Protein AF-A0A6S7ITG6-F1 (afdb_monomer)

Mean predicted aligned error: 14.99 Å

Sequence (275 aa):
MKVTAMDAAKKGLGGFSGSLATGLLYSLEKTSLLLEGGNQEFYKLKNVVKTHVTLAGGQLHFEALQYQNECRRREERGLRVTKNLVSIALTVVKAKSAATHYETMVASHSFTGSDVGELGHSRKQFSAILRAAELWCDRQIAGFLSTPLPSTKLPPHYYATCDKSTPNRISNQAILLCPMVNGHCKAIAVSSQEVYKETDTNVDGDVSGAHAPELAKTLFDEIRAAYPTVEETTFKGAWMGTVCDGAYATAVEFERTLAALLEQEKYDSSFFSVL

Secondary structure (DSSP, 8-state):
----THHHHTSS-TT----TTS--PPPHHHHHHHHS-SSHHHHHHHHHHHHHHHTSHHHHHHHHHHHHHHHHHHHHHHHHHHHHHHHHHHHHHHTT-TGGGHHHHHHHHHHTT----STTSSHHHHHHHHHHHHHHHHHHHHHHHHSPPTTTSSPPPEEEEEEEPPTT-S--EEEEEEEEETTEE--EEEE----EEE-TT--TT-EEE--HHHHHHHHHHHHHHH-TTS-HHHHHHHEEEEEE-GGGTT-HHHHHHHHHHTT-----GGGGS--

Organism: Paramuricea clavata (NCBI:txid317549)

Structure (mmCIF, N/CA/C/O backbone):
data_AF-A0A6S7ITG6-F1
#
_entry.id   AF-A0A6S7ITG6-F1
#
loop_
_atom_site.group_PDB
_atom_site.id
_atom_site.type_symbol
_atom_site.label_atom_id
_atom_site.label_alt_id
_atom_site.label_comp_id
_atom_site.label_asym_id
_atom_site.label_entity_id
_atom_site.label_seq_id
_atom_site.pdbx_PDB_ins_code
_atom_site.Cartn_x
_atom_site.Cartn_y
_atom_site.Cartn_z
_atom_site.occupancy
_atom_site.B_iso_or_equiv
_atom_site.auth_seq_id
_atom_site.auth_comp_id
_atom_site.auth_asym_id
_atom_site.auth_atom_id
_atom_site.pdbx_PDB_model_num
ATOM 1 N N . MET A 1 1 ? -18.089 17.048 15.523 1.00 32.09 1 MET A N 1
ATOM 2 C CA . MET A 1 1 ? -18.724 17.714 16.680 1.00 32.09 1 MET A CA 1
ATOM 3 C C . MET A 1 1 ? -18.209 17.021 17.940 1.00 32.09 1 MET A C 1
ATOM 5 O O . MET A 1 1 ? -18.608 15.896 18.205 1.00 32.09 1 MET A O 1
ATOM 9 N N . LYS A 1 2 ? -17.208 17.595 18.622 1.00 27.30 2 LYS A N 1
ATOM 10 C CA . LYS A 1 2 ? -16.662 17.038 19.871 1.00 27.30 2 LYS A CA 1
ATOM 11 C C . LYS A 1 2 ? -17.529 17.543 21.020 1.00 27.30 2 LYS A C 1
ATOM 13 O O . LYS A 1 2 ? -17.262 18.614 21.544 1.00 27.30 2 LYS A O 1
ATOM 18 N N . VAL A 1 3 ? -18.570 16.796 21.369 1.00 31.42 3 VAL A N 1
ATOM 19 C CA . VAL A 1 3 ? -19.252 16.986 22.652 1.00 31.42 3 VAL A CA 1
ATOM 20 C C . VAL A 1 3 ? -18.457 16.163 23.655 1.00 31.42 3 VAL A C 1
ATOM 22 O O . VAL A 1 3 ? -18.639 14.953 23.779 1.00 31.42 3 VAL A O 1
ATOM 25 N N . THR A 1 4 ? -17.447 16.783 24.260 1.00 33.72 4 THR A N 1
ATOM 26 C CA . THR A 1 4 ? -16.718 16.173 25.371 1.00 33.72 4 THR A CA 1
ATOM 27 C C . THR A 1 4 ? -17.634 16.156 26.591 1.00 33.72 4 THR A C 1
ATOM 29 O O . THR A 1 4 ? -18.464 17.044 26.773 1.00 33.72 4 THR A O 1
ATOM 32 N N . ALA A 1 5 ? -17.462 15.164 27.466 1.00 37.34 5 ALA A N 1
ATOM 33 C CA . ALA A 1 5 ? -18.203 15.002 28.723 1.00 37.34 5 ALA A CA 1
ATOM 34 C C . ALA A 1 5 ? -18.192 16.245 29.655 1.00 37.34 5 ALA A C 1
ATOM 36 O O . ALA A 1 5 ? -18.901 16.277 30.657 1.00 37.34 5 ALA A O 1
ATOM 37 N N . MET A 1 6 ? -17.426 17.287 29.313 1.00 38.06 6 MET A N 1
ATOM 38 C CA . MET A 1 6 ? -17.444 18.602 29.953 1.00 38.06 6 MET A CA 1
ATOM 39 C C . MET A 1 6 ? -18.755 19.378 29.766 1.00 38.06 6 MET A C 1
ATOM 41 O O . MET A 1 6 ? -19.118 20.139 30.662 1.00 38.06 6 MET A O 1
ATOM 45 N N . ASP A 1 7 ? -19.484 19.198 28.660 1.00 34.81 7 ASP A N 1
ATOM 46 C CA . ASP A 1 7 ? -20.693 20.001 28.407 1.00 34.81 7 ASP A CA 1
ATOM 47 C C . ASP A 1 7 ? -21.883 19.589 29.289 1.00 34.81 7 ASP A C 1
ATOM 49 O O . ASP A 1 7 ? -22.731 20.421 29.615 1.00 34.81 7 ASP A O 1
ATOM 53 N N . ALA A 1 8 ? -21.907 18.341 29.771 1.00 38.22 8 ALA A N 1
ATOM 54 C CA . ALA A 1 8 ? -22.899 17.879 30.744 1.00 38.22 8 ALA A CA 1
ATOM 55 C C . ALA A 1 8 ? -22.608 18.385 32.173 1.00 38.22 8 ALA A C 1
ATOM 57 O O . ALA A 1 8 ? -23.533 18.607 32.949 1.00 38.22 8 ALA A O 1
ATOM 58 N N . ALA A 1 9 ? -21.338 18.636 32.510 1.00 39.97 9 ALA A N 1
ATOM 59 C CA . ALA A 1 9 ? -20.910 19.042 33.853 1.00 39.97 9 ALA A CA 1
ATOM 60 C C . ALA A 1 9 ? -21.114 20.541 34.156 1.00 39.97 9 ALA A C 1
ATOM 62 O O . ALA A 1 9 ? -20.967 20.967 35.298 1.00 39.97 9 ALA A O 1
ATOM 63 N N . LYS A 1 10 ? -21.448 21.366 33.152 1.00 37.44 10 LYS A N 1
ATOM 64 C CA . LYS A 1 10 ? -21.577 22.828 33.309 1.00 37.44 10 LYS A CA 1
ATOM 65 C C . LYS A 1 10 ? -22.946 23.301 33.808 1.00 37.44 10 LYS A C 1
ATOM 67 O O . LYS A 1 10 ? -23.071 24.454 34.220 1.00 37.44 10 LYS A O 1
ATOM 72 N N . LYS A 1 11 ? -23.976 22.450 33.783 1.00 36.69 11 LYS A N 1
ATOM 73 C CA . LYS A 1 11 ? -25.325 22.793 34.259 1.00 36.69 11 LYS A CA 1
ATOM 74 C C . LYS A 1 11 ? -25.560 22.250 35.667 1.00 36.69 11 LYS A C 1
ATOM 76 O O . LYS A 1 11 ? -26.260 21.264 35.849 1.00 36.69 11 LYS A O 1
ATOM 81 N N . GLY A 1 12 ? -25.018 22.950 36.658 1.00 37.25 12 GLY A N 1
ATOM 82 C CA . GLY A 1 12 ? -25.469 22.838 38.043 1.00 37.25 12 GLY A CA 1
ATOM 83 C C . GLY A 1 12 ? -24.341 22.664 39.051 1.00 37.25 12 GLY A C 1
ATOM 84 O O . GLY A 1 12 ? -23.599 21.695 38.990 1.00 37.25 12 GLY A O 1
ATOM 85 N N . LEU A 1 13 ? -24.327 23.574 40.029 1.00 33.91 13 LEU A N 1
ATOM 86 C CA . LEU A 1 13 ? -23.540 23.579 41.269 1.00 33.91 13 LEU A CA 1
ATOM 87 C C . LEU A 1 13 ? -22.128 24.171 41.149 1.00 33.91 13 LEU A C 1
ATOM 89 O O . LEU A 1 13 ? -21.160 23.538 40.738 1.00 33.91 13 LEU A O 1
ATOM 93 N N . GLY A 1 14 ? -22.024 25.430 41.580 1.00 33.62 14 GLY A N 1
ATOM 94 C CA . GLY A 1 14 ? -20.750 26.084 41.833 1.00 33.62 14 GLY A CA 1
ATOM 95 C C . GLY A 1 14 ? -19.928 25.330 42.882 1.00 33.62 14 GLY A C 1
ATOM 96 O O . GLY A 1 14 ? -20.452 24.889 43.904 1.00 33.62 14 GLY A O 1
ATOM 97 N N . GLY A 1 15 ? -18.624 25.222 42.625 1.00 35.38 15 GLY A N 1
ATOM 98 C CA . GLY A 1 15 ? -17.614 24.950 43.650 1.00 35.38 15 GLY A CA 1
ATOM 99 C C . GLY A 1 15 ? -16.861 23.620 43.578 1.00 35.38 15 GLY A C 1
ATOM 100 O O . GLY A 1 15 ? -15.909 23.466 44.338 1.00 35.38 15 GLY A O 1
ATOM 101 N N . PHE A 1 16 ? -17.199 22.688 42.680 1.00 46.44 16 PHE A N 1
ATOM 102 C CA . PHE A 1 16 ? -16.474 21.413 42.563 1.00 46.44 16 PHE A CA 1
ATOM 103 C C . PHE A 1 16 ? -16.194 21.059 41.097 1.00 46.44 16 PHE A C 1
ATOM 105 O O . PHE A 1 16 ? -17.115 20.861 40.313 1.00 46.44 16 PHE A O 1
ATOM 112 N N . SER A 1 17 ? -14.910 20.987 40.725 1.00 42.47 17 SER A N 1
ATOM 113 C CA . SER A 1 17 ?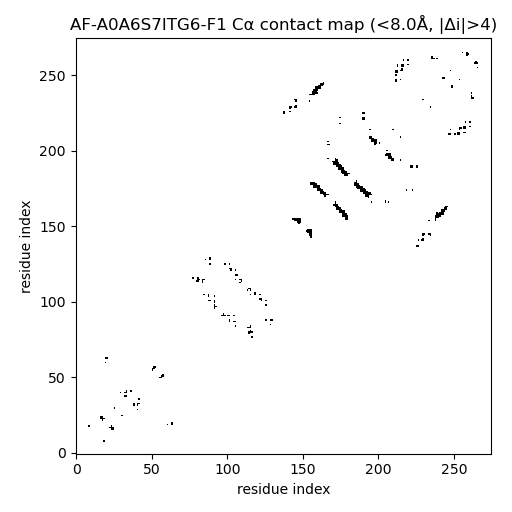 -14.465 20.531 39.401 1.00 42.47 17 SER A CA 1
ATOM 114 C C . SER A 1 17 ? -13.863 19.130 39.514 1.00 42.47 17 SER A C 1
ATOM 116 O O . SER A 1 17 ? -12.666 18.937 39.687 1.00 42.47 17 SER A O 1
ATOM 118 N N . GLY A 1 18 ? -14.733 18.128 39.475 1.00 41.53 18 GLY A N 1
ATOM 119 C CA . GLY A 1 18 ? -14.334 16.727 39.427 1.00 41.53 18 GLY A CA 1
ATOM 120 C C . GLY A 1 18 ? -15.547 15.860 39.143 1.00 41.53 18 GLY A C 1
ATOM 121 O O . GLY A 1 18 ? -16.487 15.840 39.932 1.00 41.53 18 GLY A O 1
ATOM 122 N N . SER A 1 19 ? -15.540 15.165 38.004 1.00 49.22 19 SER A N 1
ATOM 123 C CA . SER A 1 19 ? -16.435 14.025 37.783 1.00 49.22 19 SER A CA 1
ATOM 124 C C . SER A 1 19 ? -15.706 12.753 38.219 1.00 49.22 19 SER A C 1
ATOM 126 O O . SER A 1 19 ? -14.479 12.684 38.188 1.00 49.22 19 SER A O 1
ATOM 128 N N . LEU A 1 20 ? -16.422 11.718 38.625 1.00 44.59 20 LEU A N 1
ATOM 129 C CA . LEU A 1 20 ? -15.823 10.515 39.209 1.00 44.59 20 LEU A CA 1
ATOM 130 C C . LEU A 1 20 ? -15.084 9.580 38.257 1.00 44.59 20 LEU A C 1
ATOM 132 O O . LEU A 1 20 ? -14.402 8.677 38.728 1.00 44.59 20 LEU A O 1
ATOM 136 N N . ALA A 1 21 ? -15.108 9.840 36.951 1.00 45.62 21 ALA A N 1
ATOM 137 C CA . ALA A 1 21 ? -14.124 9.249 36.047 1.00 45.62 21 ALA A CA 1
ATOM 138 C C . ALA A 1 21 ? -12.703 9.821 36.274 1.00 45.62 21 ALA A C 1
ATOM 140 O O . ALA A 1 21 ? -11.724 9.246 35.813 1.00 45.62 21 ALA A O 1
ATOM 141 N N . THR A 1 22 ? -12.587 10.950 36.989 1.00 47.50 22 THR A N 1
ATOM 142 C CA . THR A 1 22 ? -11.350 11.726 37.204 1.00 47.50 22 THR A CA 1
ATOM 143 C C . THR A 1 22 ? -10.955 11.905 38.681 1.00 47.50 22 THR A C 1
ATOM 145 O O . THR A 1 22 ? -9.931 12.519 38.963 1.00 47.50 22 THR A O 1
ATOM 148 N N . GLY A 1 23 ? -11.719 11.342 39.629 1.00 51.06 23 GLY A N 1
ATOM 149 C CA . GLY A 1 23 ? -11.480 11.492 41.072 1.00 51.06 23 GLY A CA 1
ATOM 150 C C . GLY A 1 23 ? -11.902 12.856 41.648 1.00 51.06 23 GLY A C 1
ATOM 151 O O . GLY A 1 23 ? -12.248 13.786 40.920 1.00 51.06 23 GLY A O 1
ATOM 152 N N . LEU A 1 24 ? -11.910 12.969 42.982 1.00 60.78 24 LEU A N 1
ATOM 153 C CA . LEU A 1 24 ? -12.103 14.244 43.685 1.00 60.78 24 LEU A CA 1
ATOM 154 C C . LEU A 1 24 ? -10.762 14.985 43.724 1.00 60.78 24 LEU A C 1
ATOM 156 O O . LEU A 1 24 ? -9.864 14.601 44.470 1.00 60.78 24 LEU A O 1
ATOM 160 N N . LEU A 1 25 ? -10.625 16.045 42.929 1.00 59.66 25 LEU A N 1
ATOM 161 C CA . LEU A 1 25 ? -9.436 16.895 42.951 1.00 59.66 25 LEU A CA 1
ATOM 162 C C . LEU A 1 25 ? -9.536 17.908 44.096 1.00 59.66 25 LEU A C 1
ATOM 164 O O . LEU A 1 25 ? -10.440 18.745 44.132 1.00 59.66 25 LEU A O 1
ATOM 168 N N . TYR A 1 26 ? -8.594 17.828 45.035 1.00 62.88 26 TYR A N 1
ATOM 169 C CA . TYR A 1 26 ? -8.416 18.805 46.107 1.00 62.88 26 TYR A CA 1
ATOM 170 C C . TYR A 1 26 ? -7.300 19.787 45.744 1.00 62.88 26 TYR A C 1
ATOM 172 O O . TYR A 1 26 ? -6.280 19.401 45.178 1.00 62.88 26 TYR A O 1
ATOM 180 N N . SER A 1 27 ? -7.482 21.067 46.076 1.00 69.88 27 SER A N 1
ATOM 181 C CA . SER A 1 27 ? -6.397 22.042 45.956 1.00 69.88 27 SER A CA 1
ATOM 182 C C . SER A 1 27 ? -5.300 21.750 46.984 1.00 69.88 27 SER A C 1
ATOM 184 O O . SER A 1 27 ? -5.571 21.220 48.067 1.00 69.88 27 SER A O 1
ATOM 186 N N . LEU A 1 28 ? -4.058 22.120 46.658 1.00 70.75 28 LEU A N 1
ATOM 187 C CA . LEU A 1 28 ? -2.896 21.949 47.540 1.00 70.75 28 LEU A CA 1
ATOM 188 C C . LEU A 1 28 ? -3.134 22.563 48.932 1.00 70.75 28 LEU A C 1
ATOM 190 O O . LEU A 1 28 ? -2.928 21.882 49.928 1.00 70.75 28 LEU A O 1
ATOM 194 N N . GLU A 1 29 ? -3.693 23.775 49.009 1.00 69.94 29 GLU A N 1
ATOM 195 C CA . GLU A 1 29 ? -4.053 24.436 50.280 1.00 69.94 29 GLU A CA 1
ATOM 196 C C . GLU A 1 29 ? -5.015 23.621 51.150 1.00 69.94 29 GLU A C 1
ATOM 198 O O . GLU A 1 29 ? -4.801 23.458 52.351 1.00 69.94 29 GLU A O 1
ATOM 203 N N . LYS A 1 30 ? -6.080 23.073 50.553 1.00 68.12 30 LYS A N 1
ATOM 204 C CA . LYS A 1 30 ? -7.056 22.262 51.292 1.00 68.12 30 LYS A CA 1
ATOM 205 C C . LYS A 1 30 ? -6.461 20.929 51.738 1.00 68.12 30 LYS A C 1
ATOM 207 O O . LYS A 1 30 ? -6.882 20.386 52.753 1.00 68.12 30 LYS A O 1
ATOM 212 N N . THR A 1 31 ? -5.496 20.408 50.983 1.00 70.44 31 THR A N 1
ATOM 213 C CA . THR A 1 31 ? -4.788 19.164 51.304 1.00 70.44 31 THR A CA 1
ATOM 214 C C . THR A 1 31 ? -3.877 19.358 52.517 1.00 70.44 31 THR A C 1
ATOM 216 O O . THR A 1 31 ? -3.880 18.518 53.412 1.00 70.44 31 THR A O 1
ATOM 219 N N . SER A 1 32 ? -3.184 20.495 52.613 1.00 69.81 32 SER A N 1
ATOM 220 C CA . SER A 1 32 ? -2.372 20.855 53.784 1.00 69.81 32 SER A CA 1
ATOM 221 C C . SER A 1 32 ? -3.211 20.970 55.063 1.00 69.81 32 SER A C 1
ATOM 223 O O . SER A 1 32 ? -2.881 20.352 56.071 1.00 69.81 32 SER A O 1
ATOM 225 N N . LEU A 1 33 ? -4.366 21.645 54.998 1.00 70.19 33 LEU A N 1
ATOM 226 C CA . LEU A 1 33 ? -5.295 21.792 56.134 1.00 70.19 33 LEU A CA 1
ATOM 227 C C . LEU A 1 33 ? -5.906 20.464 56.619 1.00 70.19 33 LEU A C 1
ATOM 229 O O . LEU A 1 33 ? -6.325 20.352 57.772 1.00 70.19 33 LEU A O 1
ATOM 233 N N . LEU A 1 34 ? -5.994 19.465 55.735 1.00 71.00 34 LEU A N 1
ATOM 234 C CA . LEU A 1 34 ? -6.437 18.111 56.076 1.00 71.00 34 LEU A C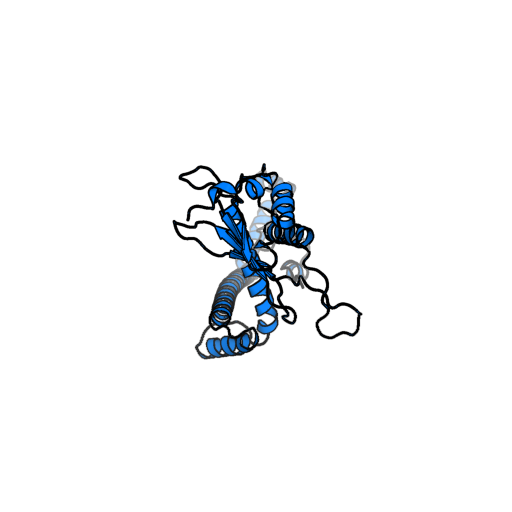A 1
ATOM 235 C C . LEU A 1 34 ? -5.343 17.308 56.793 1.00 71.00 34 LEU A C 1
ATOM 237 O O . LEU A 1 34 ? -5.669 16.498 57.660 1.00 71.00 34 LEU A O 1
ATOM 241 N N . LEU A 1 35 ? -4.074 17.531 56.436 1.00 70.94 35 LEU A N 1
ATOM 242 C CA . LEU A 1 35 ? -2.910 16.854 57.019 1.00 70.94 35 LEU A CA 1
ATOM 243 C C . LEU A 1 35 ? -2.581 17.355 58.434 1.00 70.94 35 LEU A C 1
ATOM 245 O O . LEU A 1 35 ? -2.079 16.583 59.245 1.00 70.94 35 LEU A O 1
ATOM 249 N N . GLU A 1 36 ? -2.907 18.611 58.746 1.00 73.75 36 GLU A N 1
ATOM 250 C CA . GLU A 1 36 ? -2.705 19.214 60.074 1.00 73.75 36 GLU A CA 1
ATOM 251 C C . GLU A 1 36 ? -3.662 18.661 61.155 1.00 73.75 36 GLU A C 1
ATOM 253 O O . GLU A 1 36 ? -3.349 18.716 62.343 1.00 73.75 36 GLU A O 1
ATOM 258 N N . GLY A 1 37 ? -4.789 18.054 60.757 1.00 61.59 37 GLY A N 1
ATOM 259 C CA . GLY A 1 37 ? -5.734 17.378 61.656 1.00 61.59 37 GLY A CA 1
ATOM 260 C C . GLY A 1 37 ? -6.647 18.309 62.476 1.00 61.59 37 GLY A C 1
ATOM 261 O O . GLY A 1 37 ? -6.417 19.502 62.611 1.00 61.59 37 GLY A O 1
ATOM 262 N N . GLY A 1 38 ? -7.753 17.763 63.003 1.00 62.22 38 GLY A N 1
ATOM 263 C CA . GLY A 1 38 ? -8.662 18.456 63.941 1.00 62.22 38 GLY A CA 1
ATOM 264 C C . GLY A 1 38 ? -9.659 19.466 63.345 1.00 62.22 38 GLY A C 1
ATOM 265 O O . GLY A 1 38 ? -10.558 19.922 64.050 1.00 62.22 38 GLY A O 1
ATOM 266 N N . ASN A 1 39 ? -9.562 19.781 62.053 1.00 67.56 39 ASN A N 1
ATOM 267 C CA . ASN A 1 39 ? -10.258 20.926 61.464 1.00 67.56 39 ASN A CA 1
ATOM 268 C C . ASN A 1 39 ? -11.608 20.591 60.802 1.00 67.56 39 ASN A C 1
ATOM 270 O O . ASN A 1 39 ? -11.842 19.497 60.284 1.00 67.56 39 ASN A O 1
ATOM 274 N N . GLN A 1 40 ? -12.498 21.589 60.756 1.00 76.19 40 GLN A N 1
ATOM 275 C CA . GLN A 1 40 ? -13.826 21.542 60.121 1.00 76.19 40 GLN A CA 1
ATOM 276 C C . GLN A 1 40 ? -13.782 21.073 58.650 1.00 76.19 40 GLN A C 1
ATOM 278 O O . GLN A 1 40 ? -14.741 20.482 58.151 1.00 76.19 40 GLN A O 1
ATOM 283 N N . GLU A 1 41 ? -12.650 21.272 57.973 1.00 72.88 41 GLU A N 1
ATOM 284 C CA . GLU A 1 41 ? -12.390 20.800 56.609 1.00 72.88 41 GLU A CA 1
ATOM 285 C C . GLU A 1 41 ? -12.364 19.271 56.483 1.00 72.88 41 GLU A C 1
ATOM 287 O O . GLU A 1 41 ? -12.845 18.736 55.484 1.00 72.88 41 GLU A O 1
ATOM 292 N N . PHE A 1 42 ? -11.914 18.543 57.512 1.00 76.81 42 PHE A N 1
ATOM 293 C CA . PHE A 1 42 ? -11.981 17.079 57.526 1.00 76.81 42 PHE A CA 1
ATOM 294 C C . PHE A 1 42 ? -13.431 16.586 57.551 1.00 76.81 42 PHE A C 1
ATOM 296 O O . PHE A 1 42 ? -13.803 15.674 56.811 1.00 76.81 42 PHE A O 1
ATOM 303 N N . TYR A 1 43 ? -14.289 17.229 58.346 1.00 78.19 43 TYR A N 1
ATOM 304 C CA . TYR A 1 43 ? -15.716 16.907 58.385 1.00 78.19 43 TYR A CA 1
ATOM 305 C C . TYR A 1 43 ? -16.427 17.269 57.077 1.00 78.19 43 TYR A C 1
ATOM 307 O O . TYR A 1 43 ? -17.286 16.509 56.624 1.00 78.19 43 TYR A O 1
ATOM 315 N N . LYS A 1 44 ? -16.040 18.377 56.428 1.00 77.75 44 LYS A N 1
ATOM 316 C CA . LYS A 1 44 ? -16.523 18.730 55.084 1.00 77.75 44 LYS A CA 1
ATOM 317 C C . LYS A 1 44 ? -16.108 17.681 54.053 1.00 77.75 44 LYS A C 1
ATOM 319 O O . LYS A 1 44 ? -16.980 17.185 53.346 1.00 77.75 44 LYS A O 1
ATOM 324 N N . LEU A 1 45 ? -14.835 17.273 54.018 1.00 75.81 45 LEU A N 1
ATOM 325 C CA . LEU A 1 45 ? -14.358 16.199 53.137 1.00 75.81 45 LEU A CA 1
ATOM 326 C C . LEU A 1 45 ? -15.129 14.898 53.388 1.00 75.81 45 LEU A C 1
ATOM 328 O O . LEU A 1 45 ? -15.649 14.297 52.451 1.00 75.81 45 LEU A O 1
ATOM 332 N N . LYS A 1 46 ? -15.255 14.483 54.653 1.00 76.19 46 LYS A N 1
ATOM 333 C CA . LYS A 1 46 ? -15.982 13.268 55.040 1.00 76.19 46 LYS A CA 1
ATOM 334 C C . LYS A 1 46 ? -17.435 13.301 54.561 1.00 76.19 46 LYS A C 1
ATOM 336 O O . LYS A 1 46 ? -17.922 12.297 54.048 1.00 76.19 46 L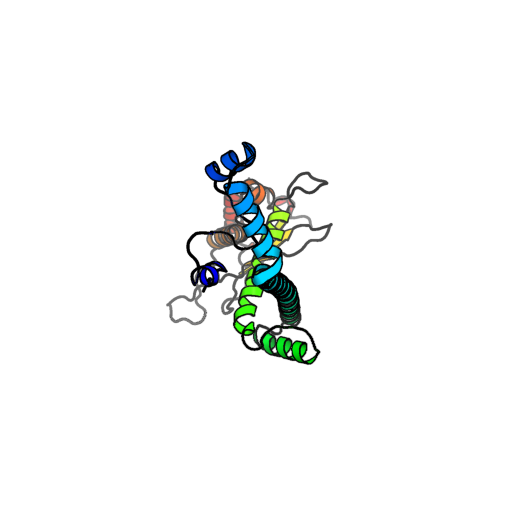YS A O 1
ATOM 341 N N . ASN A 1 47 ? -18.119 14.438 54.687 1.00 75.44 47 ASN A N 1
ATOM 342 C CA . ASN A 1 47 ? -19.491 14.598 54.205 1.00 75.44 47 ASN A CA 1
ATOM 343 C C . ASN A 1 47 ? -19.585 14.638 52.677 1.00 75.44 47 ASN A C 1
ATOM 345 O O . ASN A 1 47 ? -20.531 14.071 52.132 1.00 75.44 47 ASN A O 1
ATOM 349 N N . VAL A 1 48 ? -18.617 15.244 51.983 1.00 74.75 48 VAL A N 1
ATOM 350 C CA . VAL A 1 48 ? -18.533 15.209 50.515 1.00 74.75 48 VAL A CA 1
ATOM 351 C C . VAL A 1 48 ? -18.373 13.770 50.043 1.00 74.75 48 VAL A C 1
ATOM 353 O O . VAL A 1 48 ? -19.202 13.302 49.271 1.00 74.75 48 VAL A O 1
ATOM 356 N N . VAL A 1 49 ? -17.395 13.033 50.579 1.00 72.06 49 VAL A N 1
ATOM 357 C CA . VAL A 1 49 ? -17.172 11.615 50.258 1.00 72.06 49 VAL A CA 1
ATOM 358 C C . VAL A 1 49 ? -18.417 10.788 50.571 1.00 72.06 49 VAL A C 1
ATOM 360 O O . VAL A 1 49 ? -18.870 10.029 49.721 1.00 72.06 49 VAL A O 1
ATOM 363 N N . LYS A 1 50 ? -19.030 10.975 51.746 1.00 72.06 50 LYS A N 1
ATOM 364 C CA . LYS A 1 50 ? -20.257 10.264 52.129 1.00 72.06 50 LYS A CA 1
ATOM 365 C C . LYS A 1 50 ? -21.396 10.536 51.143 1.00 72.06 50 LYS A C 1
ATOM 367 O O . LYS A 1 50 ? -21.939 9.596 50.586 1.00 72.06 50 LYS A O 1
ATOM 372 N N . THR A 1 51 ? -21.715 11.799 50.867 1.00 69.06 51 THR A N 1
ATOM 373 C CA . THR A 1 51 ? -22.813 12.201 49.962 1.00 69.06 51 THR A CA 1
ATOM 374 C C . THR A 1 51 ? -22.600 11.684 48.539 1.00 69.06 51 THR A C 1
ATOM 376 O O . THR A 1 51 ? -23.532 11.249 47.862 1.00 69.06 51 THR A O 1
ATOM 379 N N . HIS A 1 52 ? -21.348 11.699 48.107 1.00 66.19 52 HIS A N 1
ATOM 380 C CA . HIS A 1 52 ? -20.903 11.242 46.805 1.00 66.19 52 HIS A CA 1
ATOM 381 C C . HIS A 1 52 ? -20.903 9.707 46.670 1.00 66.19 52 HIS A C 1
ATOM 383 O O . HIS A 1 52 ? -21.058 9.194 45.567 1.00 66.19 52 HIS A O 1
ATOM 389 N N . VAL A 1 53 ? -20.797 8.962 47.775 1.00 65.75 53 VAL A N 1
ATOM 390 C CA . VAL A 1 53 ? -20.916 7.492 47.795 1.00 65.75 53 VAL A CA 1
ATOM 391 C C . VAL A 1 53 ? -22.362 7.026 48.035 1.00 65.75 53 VAL A C 1
ATOM 393 O O . VAL A 1 53 ? -22.758 6.016 47.465 1.00 65.75 53 VAL A O 1
ATOM 396 N N . THR A 1 54 ? -23.169 7.729 48.844 1.00 63.31 54 THR A N 1
ATOM 397 C CA . THR A 1 54 ? -24.439 7.179 49.372 1.00 63.31 54 THR A CA 1
ATOM 398 C C . THR A 1 54 ? -25.735 7.788 48.832 1.00 63.31 54 THR A C 1
ATOM 400 O O . THR A 1 54 ? -26.783 7.201 49.074 1.00 63.31 54 THR A O 1
ATOM 403 N N . LEU A 1 55 ? -25.725 8.961 48.182 1.00 62.25 55 LEU A N 1
ATOM 404 C CA . LEU A 1 55 ? -26.964 9.670 47.799 1.00 62.25 55 LEU A CA 1
ATOM 405 C C . LEU A 1 55 ? -27.110 9.844 46.278 1.00 62.25 55 LEU A C 1
ATOM 407 O O . LEU A 1 55 ? -27.699 8.997 45.621 1.00 62.25 55 LEU A O 1
ATOM 411 N N . ALA A 1 56 ? -26.575 10.931 45.712 1.00 55.09 56 ALA A N 1
ATOM 412 C CA . ALA A 1 56 ? -26.722 11.285 44.292 1.00 55.09 56 ALA A CA 1
ATOM 413 C C . ALA A 1 56 ? -25.515 10.865 43.429 1.00 55.09 56 ALA A C 1
ATOM 415 O O . ALA A 1 56 ? -25.638 10.680 42.220 1.00 55.09 56 ALA A O 1
ATOM 416 N N . GLY A 1 57 ? -24.342 10.680 44.046 1.00 55.06 57 GLY A N 1
ATOM 417 C CA . GLY A 1 57 ? -23.126 10.294 43.330 1.00 55.06 57 GLY A CA 1
ATOM 418 C C . GLY A 1 57 ? -23.118 8.831 42.880 1.00 55.06 57 GLY A C 1
ATOM 419 O O . GLY A 1 57 ? -22.578 8.541 41.822 1.00 55.06 57 GLY A O 1
ATOM 420 N N . GLY A 1 58 ? -23.783 7.919 43.602 1.00 58.88 58 GLY A N 1
ATOM 421 C CA . GLY A 1 58 ? -23.890 6.499 43.224 1.00 58.88 58 GLY A CA 1
ATOM 422 C C . GLY A 1 58 ? -24.601 6.264 41.885 1.00 58.88 58 GLY A C 1
ATOM 423 O O . GLY A 1 58 ? -24.186 5.409 41.106 1.00 58.88 58 GLY A O 1
ATOM 424 N N . GLN A 1 59 ? -25.627 7.062 41.580 1.00 65.19 59 GLN A N 1
ATOM 425 C CA . GLN A 1 59 ? -26.335 6.992 40.300 1.00 65.19 59 GLN A CA 1
ATOM 426 C C . GLN A 1 59 ? -25.499 7.583 39.158 1.00 65.19 59 GLN A C 1
ATOM 428 O O . GLN A 1 59 ? -25.360 6.951 38.116 1.00 65.19 59 GLN A O 1
ATOM 433 N N . LEU A 1 60 ? -24.841 8.724 39.393 1.00 67.12 60 LEU A N 1
ATOM 434 C CA . LEU A 1 60 ? -23.894 9.319 38.441 1.00 67.12 60 LEU A CA 1
ATOM 435 C C . LEU A 1 60 ? -22.701 8.392 38.149 1.00 67.12 60 LEU A C 1
ATOM 437 O O . LEU A 1 60 ? -22.216 8.337 37.023 1.00 67.12 60 LEU A O 1
ATOM 441 N N . HIS A 1 61 ? -22.240 7.634 39.146 1.00 67.06 61 HIS A N 1
ATOM 442 C CA . HIS A 1 61 ? -21.219 6.594 38.998 1.00 67.06 61 HIS A CA 1
ATOM 443 C C . HIS A 1 61 ? -21.678 5.448 38.117 1.00 67.06 61 HIS A C 1
ATOM 445 O O . HIS A 1 61 ? -20.958 5.024 37.217 1.00 67.06 61 HIS A O 1
ATOM 451 N N . PHE A 1 62 ? -22.871 4.935 38.400 1.00 71.38 62 PHE A N 1
ATOM 452 C CA . PHE A 1 62 ? -23.465 3.863 37.625 1.00 71.38 62 PHE A CA 1
ATOM 453 C C . PHE A 1 62 ? -23.646 4.291 36.164 1.00 71.38 62 PHE A C 1
ATOM 455 O O . PHE A 1 62 ? -23.242 3.559 35.265 1.00 71.38 62 PHE A O 1
ATOM 462 N N . GLU A 1 63 ? -24.140 5.506 35.924 1.00 74.75 63 GLU A N 1
ATOM 463 C CA . GLU A 1 63 ? -24.270 6.097 34.588 1.00 74.75 63 GLU A CA 1
ATOM 464 C C . GLU A 1 63 ? -22.911 6.311 33.904 1.00 74.75 63 GLU A C 1
ATOM 466 O O . GLU A 1 63 ? -22.762 5.987 32.726 1.00 74.75 63 GLU A O 1
ATOM 471 N N . ALA A 1 64 ? -21.888 6.785 34.624 1.00 72.06 64 ALA A N 1
ATOM 472 C CA . ALA A 1 64 ? -20.541 6.965 34.080 1.00 72.06 64 ALA A CA 1
ATOM 473 C C . ALA A 1 64 ? -19.869 5.629 33.717 1.00 72.06 64 ALA A C 1
ATOM 475 O O . ALA A 1 64 ? -19.263 5.516 32.651 1.00 72.06 64 ALA A O 1
ATOM 476 N N . LEU A 1 65 ? -20.011 4.602 34.561 1.00 77.56 65 LEU A N 1
ATOM 477 C CA . LEU A 1 65 ? -19.541 3.242 34.280 1.00 77.56 65 LEU A CA 1
ATOM 478 C C . LEU A 1 65 ? -20.304 2.620 33.108 1.00 77.56 65 LEU A C 1
ATOM 480 O O . LEU A 1 65 ? -19.690 2.001 32.240 1.00 77.56 65 LEU A O 1
ATOM 484 N N . GLN A 1 66 ? -21.626 2.804 33.037 1.00 83.31 66 GLN A N 1
ATOM 485 C CA . GLN A 1 66 ? -22.419 2.376 31.885 1.00 83.31 66 GLN A CA 1
ATOM 486 C C . GLN A 1 66 ? -21.965 3.072 30.603 1.00 83.31 66 GLN A C 1
ATOM 488 O O . GLN A 1 66 ? -21.785 2.406 29.586 1.00 83.31 66 GLN A O 1
ATOM 493 N N . TYR A 1 67 ? -21.720 4.381 30.653 1.00 83.19 67 TYR A N 1
ATOM 494 C CA . TYR A 1 67 ? -21.210 5.142 29.519 1.00 83.19 67 TYR A CA 1
ATOM 495 C C . TYR A 1 67 ? -19.822 4.659 29.087 1.00 83.19 67 TYR A C 1
ATOM 497 O O . TYR A 1 67 ? -19.591 4.444 27.901 1.00 83.19 67 TYR A O 1
ATOM 505 N N . GLN A 1 68 ? -18.906 4.428 30.031 1.00 83.56 68 GLN A N 1
ATOM 506 C CA . GLN A 1 68 ? -17.578 3.888 29.737 1.00 83.56 68 GLN A CA 1
ATOM 507 C C . GLN A 1 68 ? -17.668 2.501 29.086 1.00 83.56 68 GLN A C 1
ATOM 509 O O . GLN A 1 68 ? -17.010 2.248 28.075 1.00 83.56 68 GLN A O 1
ATOM 514 N N . ASN A 1 69 ? -18.503 1.618 29.633 1.00 86.50 69 ASN A N 1
ATOM 515 C CA . ASN A 1 69 ? -18.733 0.287 29.079 1.00 86.50 69 ASN A CA 1
ATOM 516 C C . ASN A 1 69 ? -19.358 0.359 27.681 1.00 86.50 69 ASN A C 1
ATOM 518 O O . ASN A 1 69 ? -18.957 -0.387 26.791 1.00 86.50 69 ASN A O 1
ATOM 522 N N . GLU A 1 70 ? -20.294 1.280 27.458 1.00 87.38 70 GLU A N 1
ATOM 523 C CA . GLU A 1 70 ? -20.913 1.504 26.155 1.00 87.38 70 GLU A CA 1
ATOM 524 C C . GLU A 1 70 ? -19.910 2.064 25.136 1.00 87.38 70 GLU A C 1
ATOM 526 O O . GLU A 1 70 ? -19.878 1.599 23.998 1.00 87.38 70 GLU A O 1
ATOM 531 N N . CYS A 1 71 ? -19.039 2.996 25.532 1.00 87.19 71 CYS A N 1
ATOM 532 C CA . CYS A 1 71 ? -17.938 3.483 24.697 1.00 87.19 71 CYS A CA 1
ATOM 533 C C . CYS A 1 71 ? -17.001 2.344 24.292 1.00 87.19 71 CYS A C 1
ATOM 535 O O . CYS A 1 71 ? -16.752 2.154 23.103 1.00 87.19 71 CYS A O 1
ATOM 537 N N . ARG A 1 72 ? -16.569 1.521 25.253 1.00 89.25 72 ARG A N 1
ATOM 538 C CA . ARG A 1 72 ? -15.739 0.344 24.977 1.00 89.25 72 ARG A CA 1
ATOM 539 C C . ARG A 1 72 ? -16.441 -0.634 24.030 1.00 89.25 72 ARG A C 1
ATOM 541 O O . ARG A 1 72 ? -15.845 -1.092 23.059 1.00 89.25 72 ARG A O 1
ATOM 548 N N . ARG A 1 73 ? -17.729 -0.913 24.255 1.00 89.88 73 ARG A N 1
ATOM 549 C CA . ARG A 1 73 ? -18.537 -1.786 23.388 1.00 89.88 73 ARG A CA 1
ATOM 550 C C . ARG A 1 73 ? -18.636 -1.237 21.963 1.00 89.88 73 ARG A C 1
ATOM 552 O O . ARG A 1 73 ? -18.580 -2.008 21.003 1.00 89.88 73 ARG A O 1
ATOM 559 N N . ARG A 1 74 ? -18.772 0.084 21.812 1.00 87.25 74 ARG A N 1
ATOM 560 C CA . ARG A 1 74 ? -18.788 0.768 20.509 1.00 87.25 74 ARG A CA 1
ATOM 561 C C . ARG A 1 74 ? -17.440 0.686 19.806 1.00 87.25 74 ARG A C 1
ATOM 563 O O . ARG A 1 74 ? -17.428 0.412 18.612 1.00 87.25 74 ARG A O 1
ATOM 570 N N . GLU A 1 75 ? -16.333 0.865 20.520 1.00 88.81 75 GLU A N 1
ATOM 571 C CA . GLU A 1 75 ? -14.981 0.712 19.968 1.00 88.81 75 GLU A CA 1
ATOM 572 C C . GLU A 1 75 ? -14.726 -0.725 19.495 1.00 88.81 75 GLU A C 1
ATOM 574 O O . GLU A 1 75 ? -14.322 -0.946 18.352 1.00 88.81 75 GLU A O 1
ATOM 579 N N . GLU A 1 76 ? -15.051 -1.716 20.329 1.00 91.81 76 GLU A N 1
ATOM 580 C CA . GLU A 1 76 ? -14.923 -3.137 19.987 1.00 91.81 76 GLU A CA 1
ATOM 581 C C . GLU A 1 76 ? -15.792 -3.510 18.775 1.00 91.81 76 GLU A C 1
ATOM 583 O O . GLU A 1 76 ? -15.347 -4.231 17.874 1.00 91.81 76 GLU A O 1
ATOM 588 N N . ARG A 1 77 ? -17.025 -2.988 18.708 1.00 92.12 77 ARG A N 1
ATOM 589 C CA . ARG A 1 77 ? -17.897 -3.154 17.539 1.00 92.12 77 ARG A CA 1
ATOM 590 C C . ARG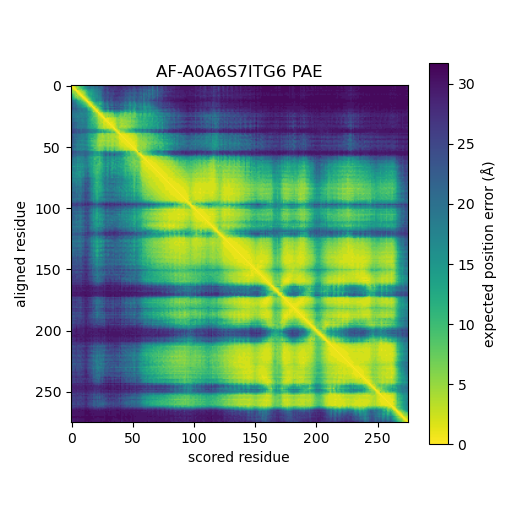 A 1 77 ? -17.315 -2.469 16.303 1.00 92.12 77 ARG A C 1
ATOM 592 O O . ARG A 1 77 ? -17.266 -3.096 15.250 1.00 92.12 77 ARG A O 1
ATOM 599 N N . GLY A 1 78 ? -16.854 -1.226 16.423 1.00 88.44 78 GLY A N 1
ATOM 600 C CA . GLY A 1 78 ? -16.262 -0.464 15.323 1.00 88.44 78 GLY A CA 1
ATOM 601 C C . GLY A 1 78 ? -15.057 -1.176 14.712 1.00 88.44 78 GLY A C 1
ATOM 602 O O . GLY A 1 78 ? -14.935 -1.253 13.488 1.00 88.44 78 GLY A O 1
ATOM 603 N N . LEU A 1 79 ? -14.219 -1.796 15.548 1.00 89.69 79 LEU A N 1
ATOM 604 C CA . LEU A 1 79 ? -13.111 -2.628 15.086 1.00 89.69 79 LEU A CA 1
ATOM 605 C C . LEU A 1 79 ? -13.599 -3.859 14.310 1.00 89.69 79 LEU A C 1
ATOM 607 O O . LEU A 1 79 ? -13.053 -4.160 13.249 1.00 89.69 79 LEU A O 1
ATOM 611 N N . ARG A 1 80 ? -14.623 -4.570 14.805 1.00 90.88 80 ARG A N 1
ATOM 612 C CA . ARG A 1 80 ? -15.213 -5.722 14.093 1.00 90.88 80 ARG A CA 1
ATOM 613 C C . ARG A 1 80 ? -15.791 -5.323 12.738 1.00 90.88 80 ARG A C 1
ATOM 615 O O . ARG A 1 80 ? -15.470 -5.961 11.741 1.00 90.88 80 ARG A O 1
ATOM 622 N N . VAL A 1 81 ? -16.575 -4.248 12.702 1.00 90.69 81 VAL A N 1
ATOM 623 C CA . VAL A 1 81 ? -17.149 -3.700 11.466 1.00 90.69 81 VAL A CA 1
ATOM 624 C C . VAL A 1 81 ? -16.044 -3.358 10.471 1.00 90.69 81 VAL A C 1
ATOM 626 O O . VAL A 1 81 ? -16.086 -3.801 9.328 1.00 90.69 81 VAL A O 1
ATOM 629 N N . THR A 1 82 ? -15.005 -2.649 10.918 1.00 88.88 82 THR A N 1
ATOM 630 C CA . THR A 1 82 ? -13.871 -2.273 10.062 1.00 88.88 82 THR A CA 1
ATOM 631 C C . THR A 1 82 ? -13.162 -3.503 9.496 1.00 88.88 82 THR A C 1
ATOM 633 O O . THR A 1 82 ? -12.899 -3.559 8.298 1.00 88.88 82 THR A O 1
ATOM 636 N N . LYS A 1 83 ? -12.897 -4.524 10.324 1.00 90.25 83 LYS A N 1
ATOM 637 C CA . LYS A 1 83 ? -12.295 -5.789 9.868 1.00 90.25 83 LYS A CA 1
ATOM 638 C C . LYS A 1 83 ? -13.138 -6.467 8.790 1.00 90.25 83 LYS A C 1
ATOM 640 O O . LYS A 1 83 ? -12.587 -6.920 7.789 1.00 90.25 83 LYS A O 1
ATOM 645 N N . ASN A 1 84 ? -14.455 -6.503 8.976 1.00 91.19 84 ASN A N 1
ATOM 646 C CA . ASN A 1 84 ? -15.368 -7.076 7.994 1.00 91.19 84 ASN A CA 1
ATOM 647 C C . ASN A 1 84 ? -15.329 -6.282 6.685 1.00 91.19 84 ASN A C 1
ATOM 649 O O . ASN A 1 84 ? -15.099 -6.872 5.637 1.00 91.19 84 ASN A O 1
ATOM 653 N N . LEU A 1 85 ? -15.446 -4.953 6.734 1.00 90.69 85 LEU A N 1
ATOM 654 C CA . LEU A 1 85 ? -15.392 -4.097 5.543 1.00 90.69 85 LEU A CA 1
ATOM 655 C C . LEU A 1 85 ? -14.072 -4.245 4.767 1.00 90.69 85 LEU A C 1
ATOM 657 O O . LEU A 1 85 ? -14.089 -4.373 3.545 1.00 90.69 85 LEU A O 1
ATOM 661 N N . VAL A 1 86 ? -12.932 -4.317 5.463 1.00 89.94 86 VAL A N 1
ATOM 662 C CA . VAL A 1 86 ? -11.622 -4.567 4.835 1.00 89.94 86 VAL A CA 1
ATOM 663 C C . VAL A 1 86 ? -11.568 -5.954 4.187 1.00 89.94 86 VAL A C 1
ATOM 665 O O . VAL A 1 86 ? -11.107 -6.084 3.056 1.00 89.94 86 VAL A O 1
ATOM 668 N N . SER A 1 87 ? -12.073 -6.993 4.859 1.00 89.50 87 SER A N 1
ATOM 669 C CA . SER A 1 87 ? -12.135 -8.354 4.304 1.00 89.50 87 SER A CA 1
ATOM 670 C C . SER A 1 87 ? -12.976 -8.416 3.022 1.00 89.50 87 SER A C 1
ATOM 672 O O . SER A 1 87 ? -12.594 -9.043 2.028 1.00 89.50 87 SER A O 1
ATOM 674 N N . ILE A 1 88 ? -14.097 -7.694 3.011 1.00 89.75 88 ILE A N 1
ATOM 675 C CA . ILE A 1 88 ? -14.976 -7.569 1.848 1.00 89.75 88 ILE A CA 1
ATOM 676 C C . ILE A 1 88 ? -14.255 -6.843 0.714 1.00 89.75 88 ILE A C 1
ATOM 678 O O . ILE A 1 88 ? -14.257 -7.326 -0.418 1.00 89.75 88 ILE A O 1
ATOM 682 N N . ALA A 1 89 ? -13.577 -5.733 1.017 1.00 88.81 89 ALA A N 1
ATOM 683 C CA . ALA A 1 89 ? -12.812 -4.974 0.034 1.00 88.81 89 ALA A CA 1
ATOM 684 C C . ALA A 1 89 ? -11.729 -5.842 -0.626 1.00 88.81 89 ALA A C 1
ATOM 686 O O . ALA A 1 89 ? -11.626 -5.879 -1.851 1.00 88.81 89 ALA A O 1
ATOM 687 N N . LEU A 1 90 ? -10.982 -6.615 0.168 1.00 87.25 90 LEU A N 1
ATOM 688 C CA . LEU A 1 90 ? -9.981 -7.558 -0.337 1.00 87.25 90 LEU A CA 1
ATOM 689 C C . LEU A 1 90 ? -10.596 -8.641 -1.229 1.00 87.25 90 LEU A C 1
ATOM 691 O O . LEU A 1 90 ? -10.010 -9.006 -2.246 1.00 87.25 90 LEU A O 1
ATOM 695 N N . THR A 1 91 ? -11.773 -9.152 -0.869 1.00 88.06 91 THR A N 1
ATOM 696 C CA . THR A 1 91 ? -12.485 -10.158 -1.671 1.00 88.06 91 THR A CA 1
ATOM 697 C C . THR A 1 91 ? -12.895 -9.590 -3.028 1.00 88.06 91 THR A C 1
ATOM 699 O O . THR A 1 91 ? -12.688 -10.237 -4.051 1.00 88.06 91 THR A O 1
ATOM 702 N N . VAL A 1 92 ? -13.388 -8.351 -3.056 1.00 88.81 92 VAL A N 1
ATOM 703 C CA . VAL A 1 92 ? -13.773 -7.644 -4.288 1.00 88.81 92 VAL A CA 1
ATOM 704 C C . VAL A 1 92 ? -12.571 -7.409 -5.204 1.00 88.81 92 VAL A C 1
ATOM 706 O O . VAL A 1 92 ? -12.661 -7.652 -6.410 1.00 88.81 92 VAL A O 1
ATOM 709 N N . VAL A 1 93 ? -11.427 -7.010 -4.636 1.00 85.56 93 VAL A N 1
ATOM 710 C CA . VAL A 1 93 ? -10.165 -6.858 -5.380 1.00 85.56 93 VAL A CA 1
ATOM 711 C C . VAL A 1 93 ? -9.710 -8.201 -5.958 1.00 85.56 93 VAL A C 1
ATOM 713 O O . VAL A 1 93 ? -9.415 -8.290 -7.149 1.00 85.56 93 VAL A O 1
ATOM 716 N N . LYS A 1 94 ? -9.719 -9.273 -5.155 1.00 84.81 94 LYS A N 1
ATOM 717 C CA . LYS A 1 94 ? -9.352 -10.629 -5.608 1.00 84.81 94 LYS A CA 1
ATOM 718 C C . LYS A 1 94 ? -10.274 -11.156 -6.707 1.00 84.81 94 LYS A C 1
ATOM 720 O O . LYS A 1 94 ? -9.804 -11.828 -7.619 1.00 84.81 94 LYS A O 1
ATOM 725 N N . ALA A 1 95 ? -11.560 -10.822 -6.646 1.00 84.75 95 ALA A N 1
ATOM 726 C CA . ALA A 1 95 ? -12.551 -11.188 -7.652 1.00 84.75 95 ALA A CA 1
ATOM 727 C C . ALA A 1 95 ? -12.452 -10.355 -8.945 1.00 84.75 95 ALA A C 1
ATOM 729 O O . ALA A 1 95 ? -13.283 -10.528 -9.835 1.00 84.75 95 ALA A O 1
ATOM 730 N N . LYS A 1 96 ? -11.483 -9.428 -9.055 1.00 81.06 96 LYS A N 1
ATOM 731 C CA . LYS A 1 96 ? -11.303 -8.516 -10.204 1.00 81.06 96 LYS A CA 1
ATOM 732 C C . LYS A 1 96 ? -12.590 -7.771 -10.587 1.00 81.06 96 LYS A C 1
ATOM 734 O O . LYS A 1 96 ? -12.793 -7.403 -11.737 1.00 81.06 96 LYS A O 1
ATOM 739 N N . SER A 1 97 ? -13.467 -7.552 -9.610 1.00 71.69 97 SER A N 1
ATOM 740 C CA . SER A 1 97 ? -14.846 -7.091 -9.816 1.00 71.69 97 SER A CA 1
ATOM 741 C C . SER A 1 97 ? -14.994 -5.562 -9.745 1.00 71.69 97 SER A C 1
ATOM 743 O O . SER A 1 97 ? -16.110 -5.046 -9.708 1.00 71.69 97 SER A O 1
ATOM 745 N N . ALA A 1 98 ? -13.867 -4.835 -9.738 1.00 65.44 98 ALA A N 1
ATOM 746 C CA . ALA A 1 98 ? -13.774 -3.381 -9.575 1.00 65.44 98 ALA A CA 1
ATOM 747 C C . ALA A 1 98 ? -14.565 -2.840 -8.359 1.00 65.44 98 ALA A C 1
ATOM 749 O O . ALA A 1 98 ? -15.078 -3.586 -7.526 1.00 65.44 98 ALA A O 1
ATOM 750 N N . ALA A 1 99 ? -14.664 -1.515 -8.223 1.00 67.94 99 ALA A N 1
ATOM 751 C CA . ALA A 1 99 ? -15.453 -0.880 -7.159 1.00 67.94 99 ALA A CA 1
ATOM 752 C C . ALA A 1 99 ? -16.970 -1.138 -7.287 1.00 67.94 99 ALA A C 1
ATOM 754 O O . ALA A 1 99 ? -17.723 -0.918 -6.337 1.00 67.94 99 ALA A O 1
ATOM 755 N N . THR A 1 100 ? -17.427 -1.598 -8.455 1.00 71.81 100 THR A N 1
ATOM 756 C CA . THR A 1 100 ? -18.840 -1.710 -8.838 1.00 71.81 100 THR A CA 1
ATOM 757 C C . THR A 1 100 ? -19.619 -2.681 -7.956 1.00 71.81 100 THR A C 1
ATOM 759 O O . THR A 1 100 ? -20.782 -2.430 -7.652 1.00 71.81 100 THR A O 1
ATOM 762 N N . HIS A 1 101 ? -18.972 -3.755 -7.497 1.00 82.75 101 HIS A N 1
ATOM 763 C CA . HIS A 1 101 ? -19.615 -4.818 -6.718 1.00 82.75 101 HIS A CA 1
ATOM 764 C C . HIS A 1 101 ? -19.364 -4.734 -5.208 1.00 82.75 101 HIS A C 1
ATOM 766 O O . HIS A 1 101 ? -19.856 -5.582 -4.463 1.00 82.75 101 HIS A O 1
ATOM 772 N N . TYR A 1 102 ? -18.640 -3.716 -4.729 1.00 86.62 102 TYR A N 1
ATOM 773 C CA . TYR A 1 102 ? -18.326 -3.600 -3.304 1.00 86.62 102 TYR A CA 1
ATOM 774 C C . TYR A 1 102 ? -19.582 -3.489 -2.434 1.00 86.62 102 TYR A C 1
ATOM 776 O O . TYR A 1 102 ? -19.741 -4.258 -1.491 1.00 86.62 102 TYR A O 1
ATOM 784 N N . GLU A 1 103 ? -20.522 -2.618 -2.797 1.00 85.88 103 GLU A N 1
ATOM 785 C CA . GLU A 1 103 ? -21.799 -2.472 -2.080 1.00 85.88 103 GLU A CA 1
ATOM 786 C C . GLU A 1 103 ? -22.632 -3.756 -2.100 1.00 85.88 103 GLU A C 1
ATOM 788 O O . GLU A 1 103 ? -23.193 -4.154 -1.082 1.00 85.88 103 GLU A O 1
ATOM 793 N N . THR A 1 104 ? -22.671 -4.449 -3.241 1.00 87.75 104 THR A N 1
ATOM 794 C CA . THR A 1 104 ? -23.375 -5.729 -3.368 1.00 87.75 104 THR A CA 1
ATOM 795 C C . THR A 1 104 ? -22.790 -6.776 -2.425 1.00 87.75 104 THR A C 1
ATOM 797 O O . THR A 1 104 ? -23.538 -7.509 -1.777 1.00 87.75 104 THR A O 1
ATOM 800 N N . MET A 1 105 ? -21.463 -6.824 -2.296 1.00 88.81 105 MET A N 1
ATOM 801 C CA . MET A 1 105 ? -20.788 -7.734 -1.372 1.00 88.81 105 MET A CA 1
ATOM 802 C C . MET A 1 105 ? -21.006 -7.342 0.093 1.00 88.81 105 MET A C 1
ATOM 804 O O . MET A 1 105 ? -21.227 -8.221 0.924 1.00 88.81 105 MET A O 1
ATOM 808 N N . VAL A 1 106 ? -21.018 -6.045 0.418 1.00 89.88 106 VAL A N 1
ATOM 809 C CA . VAL A 1 106 ? -21.366 -5.552 1.763 1.00 89.88 106 VAL A CA 1
ATOM 810 C C . VAL A 1 106 ? -22.796 -5.947 2.138 1.00 89.88 106 VAL A C 1
ATOM 812 O O . VAL A 1 106 ? -23.011 -6.513 3.210 1.00 89.88 106 VAL A O 1
ATOM 815 N N . ALA A 1 107 ? -23.760 -5.725 1.242 1.00 88.75 107 ALA A N 1
ATOM 816 C CA . ALA A 1 107 ? -25.154 -6.108 1.448 1.00 88.75 107 ALA A CA 1
ATOM 817 C C . ALA A 1 107 ? -25.315 -7.630 1.598 1.00 88.75 107 ALA A C 1
ATOM 819 O O . ALA A 1 107 ? -26.007 -8.089 2.504 1.00 88.75 107 ALA A O 1
ATOM 820 N N . SER A 1 108 ? -24.620 -8.412 0.767 1.00 89.81 108 SER A N 1
ATOM 821 C CA . SER A 1 108 ? -24.634 -9.879 0.846 1.00 89.81 108 SER A CA 1
ATOM 822 C C . SER A 1 108 ? -24.102 -10.370 2.192 1.00 89.81 108 SER A C 1
ATOM 824 O O . SER A 1 108 ? -24.733 -11.200 2.841 1.00 89.81 108 SER A O 1
ATOM 826 N N . HIS A 1 109 ? -22.987 -9.810 2.668 1.00 88.75 109 HIS A N 1
ATOM 827 C CA . HIS A 1 109 ? -22.438 -10.174 3.971 1.00 88.75 109 HIS A CA 1
ATOM 828 C C . HIS A 1 109 ? -23.326 -9.744 5.140 1.00 88.75 109 HIS A C 1
ATOM 830 O O . HIS A 1 109 ? -23.454 -10.495 6.110 1.00 88.75 109 HIS A O 1
ATOM 836 N N . SER A 1 110 ? -23.978 -8.584 5.038 1.00 90.44 110 SER A N 1
ATOM 837 C CA . SER A 1 110 ? -24.992 -8.157 6.006 1.00 90.44 110 SER A CA 1
ATOM 838 C C . SER A 1 110 ? -26.150 -9.155 6.074 1.00 90.44 110 SER A C 1
ATOM 840 O O . SER A 1 110 ? -26.544 -9.557 7.167 1.00 90.44 110 SER A O 1
ATOM 842 N N . PHE A 1 111 ? -26.631 -9.626 4.918 1.00 89.62 111 PHE A N 1
ATOM 843 C CA . PHE A 1 111 ? -27.699 -10.624 4.833 1.00 89.62 111 PHE A CA 1
ATOM 844 C C . PHE A 1 111 ? -27.292 -11.978 5.433 1.00 89.62 111 PHE A C 1
ATOM 846 O O . PHE A 1 111 ? -28.110 -12.646 6.058 1.00 89.62 111 PHE A O 1
ATOM 853 N N . THR A 1 112 ? -26.016 -12.363 5.326 1.00 91.56 112 THR A N 1
ATOM 854 C CA . THR A 1 112 ? -25.481 -13.572 5.982 1.00 91.56 112 THR A CA 1
ATOM 855 C C . THR A 1 112 ? -25.205 -13.404 7.484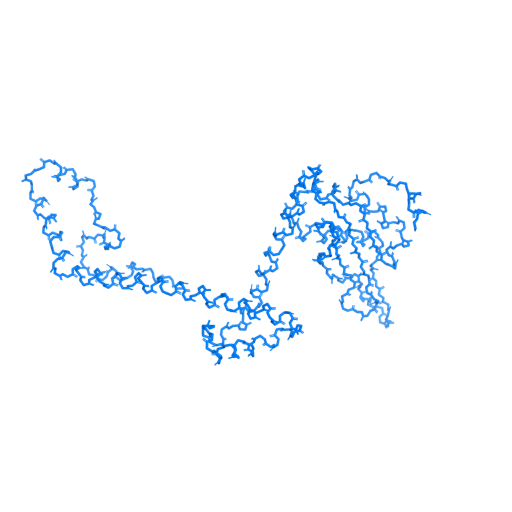 1.00 91.56 112 THR A C 1
ATOM 857 O O . THR A 1 112 ? -24.704 -14.331 8.115 1.00 91.56 112 THR A O 1
ATOM 860 N N . GLY A 1 113 ? -25.512 -12.240 8.070 1.00 88.56 113 GLY A N 1
ATOM 861 C CA . GLY A 1 113 ? -25.378 -11.977 9.507 1.00 88.56 113 GLY A CA 1
ATOM 862 C C . GLY A 1 113 ? -24.060 -11.327 9.942 1.00 88.56 113 GLY A C 1
ATOM 863 O O . GLY A 1 113 ? -23.817 -11.198 11.142 1.00 88.56 113 GLY A O 1
ATOM 864 N N . SER A 1 114 ? -23.206 -10.889 9.012 1.00 90.44 114 SER A N 1
ATOM 865 C CA . SER A 1 114 ? -21.990 -10.146 9.360 1.00 90.44 114 SER A CA 1
ATOM 866 C C . SER A 1 114 ? -22.328 -8.716 9.787 1.00 90.44 114 SER A C 1
ATOM 868 O O . SER A 1 114 ? -23.036 -7.997 9.083 1.00 90.44 114 SER A O 1
ATOM 870 N N . ASP A 1 115 ? -21.759 -8.258 10.906 1.00 89.62 115 ASP A N 1
ATOM 871 C CA . ASP A 1 115 ? -21.860 -6.852 11.315 1.00 89.62 115 ASP A CA 1
ATOM 872 C C . ASP A 1 115 ? -20.966 -5.991 10.416 1.00 89.62 115 ASP A C 1
ATOM 874 O O . ASP A 1 115 ? -19.740 -5.974 10.556 1.00 89.62 115 ASP A O 1
ATOM 878 N N . VAL A 1 116 ? -21.589 -5.305 9.462 1.00 87.25 116 VAL A N 1
ATOM 879 C CA . VAL A 1 116 ? -20.936 -4.388 8.515 1.00 87.25 116 VAL A CA 1
ATOM 880 C C . VAL A 1 116 ? -21.236 -2.919 8.834 1.00 87.25 116 VAL A C 1
ATOM 882 O O . VAL A 1 116 ? -20.896 -2.035 8.052 1.00 87.25 116 VAL A O 1
ATOM 885 N N . GLY A 1 117 ? -21.838 -2.640 9.995 1.00 85.31 117 GLY A N 1
ATOM 886 C CA . GLY A 1 117 ? -22.256 -1.293 10.371 1.00 85.31 117 GLY A CA 1
ATOM 887 C C . GLY A 1 117 ? -23.522 -0.844 9.641 1.00 85.31 117 GLY A C 1
ATOM 888 O O . GLY A 1 117 ? -24.411 -1.645 9.363 1.00 85.31 117 GLY A O 1
ATOM 889 N N . GLU A 1 118 ? -23.628 0.457 9.380 1.00 81.75 118 GLU A N 1
ATOM 890 C CA . GLU A 1 118 ? -24.777 1.052 8.692 1.00 81.75 118 GLU A CA 1
ATOM 891 C C . GLU A 1 118 ? -24.582 1.020 7.171 1.00 81.75 118 GLU A C 1
ATOM 893 O O . GLU A 1 118 ? -23.652 1.630 6.632 1.00 81.75 118 GLU A O 1
ATOM 898 N N . LEU A 1 119 ? -25.489 0.327 6.477 1.00 69.69 119 LEU A N 1
ATOM 899 C CA . LEU A 1 119 ? -25.514 0.251 5.016 1.00 69.69 119 LEU A CA 1
ATOM 900 C C . LEU A 1 119 ? -25.693 1.654 4.404 1.00 69.69 119 LEU A C 1
ATOM 902 O O . LEU A 1 119 ? -26.480 2.461 4.895 1.00 69.69 119 LEU A O 1
ATOM 906 N N . GLY A 1 120 ? -24.959 1.949 3.327 1.00 64.19 120 GLY A N 1
ATOM 907 C CA . GLY A 1 120 ? -25.039 3.224 2.596 1.00 64.19 120 GLY A CA 1
ATOM 908 C C . GLY A 1 120 ? -23.901 4.218 2.866 1.00 64.19 120 GLY A C 1
ATOM 909 O O . GLY A 1 120 ? -23.667 5.107 2.048 1.00 64.19 120 GLY A O 1
ATOM 910 N N . HIS A 1 121 ? -23.120 4.043 3.939 1.00 63.47 121 HIS A N 1
ATOM 911 C CA . HIS A 1 121 ? -21.900 4.835 4.183 1.00 63.47 121 HIS A CA 1
ATOM 912 C C . HIS A 1 121 ? -20.631 4.215 3.563 1.00 63.47 121 HIS A C 1
ATOM 914 O O . HIS A 1 121 ? -19.592 4.875 3.474 1.00 63.47 121 HIS A O 1
ATOM 920 N N . SER A 1 122 ? -20.711 2.968 3.099 1.00 62.66 122 SER A N 1
ATOM 921 C CA . SER A 1 122 ? -19.590 2.137 2.642 1.00 62.66 122 SER A CA 1
ATOM 922 C C . SER A 1 122 ? -18.992 2.554 1.292 1.00 62.66 122 SER A C 1
ATOM 924 O O . SER A 1 122 ? -17.786 2.403 1.093 1.00 62.66 122 SER A O 1
ATOM 926 N N . ARG A 1 123 ? -19.766 3.168 0.385 1.00 63.19 123 ARG A N 1
ATOM 927 C C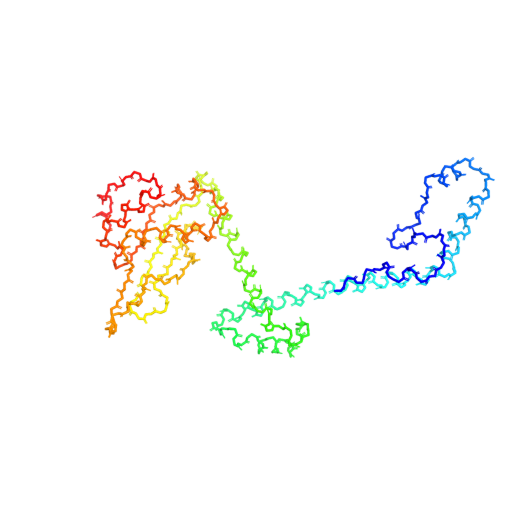A . ARG A 1 123 ? -19.297 3.477 -0.982 1.00 63.19 123 ARG A CA 1
ATOM 928 C C . ARG A 1 123 ? -18.156 4.489 -0.994 1.00 63.19 123 ARG A C 1
ATOM 930 O O . ARG A 1 123 ? -17.236 4.382 -1.797 1.00 63.19 123 ARG A O 1
ATOM 937 N N . LYS A 1 124 ? -18.186 5.441 -0.055 1.00 68.44 124 LYS A N 1
ATOM 938 C CA . LYS A 1 124 ? -17.098 6.407 0.174 1.00 68.44 124 LYS A CA 1
ATOM 939 C C . LYS A 1 124 ? -15.902 5.788 0.904 1.00 68.44 124 LYS A C 1
ATOM 941 O O . LYS A 1 124 ? -14.809 6.342 0.861 1.00 68.44 124 LYS A O 1
ATOM 946 N N . GLN A 1 125 ? -16.103 4.661 1.584 1.00 77.56 125 GLN A N 1
ATOM 947 C CA . GLN A 1 125 ? -15.068 4.004 2.378 1.00 77.56 125 GLN A CA 1
ATOM 948 C C . GLN A 1 125 ? -14.202 3.063 1.541 1.00 77.56 125 GLN A C 1
ATOM 950 O O . GLN A 1 125 ? -13.040 2.896 1.885 1.00 77.56 125 GLN A O 1
ATOM 955 N N . PHE A 1 126 ? -14.703 2.503 0.431 1.00 84.31 126 PHE A N 1
ATOM 956 C CA . PHE A 1 126 ? -13.920 1.581 -0.404 1.00 84.31 126 PHE A CA 1
ATOM 957 C C . PHE A 1 126 ? -12.601 2.201 -0.885 1.00 84.31 126 PHE A C 1
ATOM 959 O O . PHE A 1 126 ? -11.537 1.648 -0.628 1.00 84.31 126 PHE A O 1
ATOM 966 N N . SER A 1 127 ? -12.647 3.393 -1.487 1.00 84.38 127 SER A N 1
ATOM 967 C CA . SER A 1 127 ? -11.438 4.100 -1.933 1.00 84.38 127 SER A CA 1
ATOM 968 C C . SER A 1 127 ? -10.499 4.448 -0.776 1.00 84.38 127 SER A C 1
ATOM 970 O O . SER A 1 127 ? -9.285 4.371 -0.926 1.00 84.38 127 SER A O 1
ATOM 972 N N . ALA A 1 128 ? -11.042 4.799 0.394 1.00 86.88 128 ALA A N 1
ATOM 973 C CA . ALA A 1 128 ? -10.232 5.076 1.579 1.00 86.88 128 ALA A CA 1
ATOM 974 C C . ALA A 1 128 ? -9.539 3.809 2.113 1.00 86.88 128 ALA A C 1
ATOM 976 O O . ALA A 1 128 ? -8.381 3.874 2.518 1.00 86.88 128 ALA A O 1
ATOM 977 N N . ILE A 1 129 ? -10.225 2.661 2.076 1.00 88.12 129 ILE A N 1
ATOM 978 C CA . ILE A 1 129 ? -9.670 1.354 2.446 1.00 88.12 129 ILE A CA 1
ATOM 979 C C . ILE A 1 129 ? -8.558 0.958 1.474 1.00 88.12 129 ILE A C 1
ATOM 981 O O . ILE A 1 129 ? -7.487 0.565 1.929 1.00 88.12 129 ILE A O 1
ATOM 985 N N . LEU A 1 130 ? -8.780 1.098 0.162 1.00 87.25 130 LEU A N 1
ATOM 986 C CA . LEU A 1 130 ? -7.758 0.800 -0.846 1.00 87.25 130 LEU A CA 1
ATOM 987 C C . LEU A 1 130 ? -6.526 1.683 -0.670 1.00 87.25 130 LEU A C 1
ATOM 989 O O . LEU A 1 130 ? -5.428 1.158 -0.538 1.00 87.25 130 LEU A O 1
ATOM 993 N N . ARG A 1 131 ? -6.713 2.998 -0.528 1.00 87.44 131 ARG A N 1
ATOM 994 C CA . ARG A 1 131 ? -5.605 3.929 -0.289 1.00 87.44 131 ARG A CA 1
ATOM 995 C C . ARG A 1 131 ? -4.830 3.602 0.990 1.00 87.44 131 ARG A C 1
ATOM 997 O O . ARG A 1 131 ? -3.612 3.729 1.033 1.00 87.44 131 ARG A O 1
ATOM 1004 N N . ALA A 1 132 ? -5.521 3.199 2.056 1.00 89.38 132 ALA A N 1
ATOM 1005 C CA . ALA A 1 132 ? -4.863 2.778 3.289 1.00 89.38 132 ALA A CA 1
ATOM 1006 C C . ALA A 1 132 ? -4.080 1.466 3.104 1.00 89.38 132 ALA A C 1
ATOM 1008 O O . ALA A 1 132 ? -3.002 1.321 3.681 1.00 89.38 132 ALA A O 1
ATOM 1009 N N . ALA A 1 133 ? -4.605 0.532 2.306 1.00 87.75 133 ALA A N 1
ATOM 1010 C CA . ALA A 1 133 ? -3.930 -0.714 1.967 1.00 87.75 133 ALA A CA 1
ATOM 1011 C C . ALA A 1 133 ? -2.685 -0.468 1.101 1.00 87.75 133 ALA A C 1
ATOM 1013 O O . ALA A 1 133 ? -1.634 -1.009 1.425 1.00 87.75 133 ALA A O 1
ATOM 1014 N N . GLU A 1 134 ? -2.776 0.393 0.083 1.00 86.94 134 GLU A N 1
ATOM 1015 C CA . GLU A 1 134 ? -1.648 0.838 -0.752 1.00 86.94 134 GLU A CA 1
ATOM 1016 C C . GLU A 1 134 ? -0.535 1.431 0.116 1.00 86.94 134 GLU A C 1
ATOM 1018 O O . GLU A 1 134 ? 0.560 0.882 0.165 1.00 86.94 134 GLU A O 1
ATOM 1023 N N . LEU A 1 135 ? -0.851 2.438 0.941 1.00 89.12 135 LEU A N 1
ATOM 1024 C CA . LEU A 1 135 ? 0.124 3.054 1.851 1.00 89.12 135 LEU A CA 1
ATOM 1025 C C . LEU A 1 135 ? 0.750 2.054 2.832 1.00 89.12 135 LEU A C 1
ATOM 1027 O O . LEU A 1 135 ? 1.902 2.214 3.243 1.00 89.12 135 LEU A O 1
ATOM 1031 N N . TRP A 1 136 ? -0.010 1.052 3.279 1.00 90.69 136 TRP A N 1
ATOM 1032 C CA . TRP A 1 136 ? 0.528 0.003 4.138 1.00 90.69 136 TRP A CA 1
ATOM 1033 C C . TRP A 1 136 ? 1.482 -0.910 3.362 1.00 90.69 136 TRP A C 1
ATOM 1035 O O . TRP A 1 136 ? 2.580 -1.170 3.855 1.00 90.69 136 TRP A O 1
ATOM 1045 N N . CYS A 1 137 ? 1.103 -1.342 2.157 1.00 89.75 137 CYS A N 1
ATOM 1046 C CA . CYS A 1 137 ? 1.954 -2.117 1.258 1.00 89.75 137 CYS A CA 1
ATOM 1047 C C . CYS A 1 137 ? 3.251 -1.369 0.937 1.00 89.75 137 CYS A C 1
ATOM 1049 O O . CYS A 1 137 ? 4.320 -1.947 1.118 1.00 89.75 137 CYS A O 1
ATOM 1051 N N . ASP A 1 138 ? 3.180 -0.086 0.584 1.00 90.25 138 ASP A N 1
ATOM 1052 C CA . ASP A 1 138 ? 4.350 0.743 0.275 1.00 90.25 138 ASP A CA 1
ATOM 1053 C C . ASP A 1 138 ? 5.314 0.824 1.457 1.00 90.25 138 ASP A C 1
ATOM 1055 O O . ASP A 1 138 ? 6.523 0.674 1.293 1.00 90.25 138 ASP A O 1
ATOM 1059 N N . ARG A 1 139 ? 4.790 0.972 2.681 1.00 91.81 139 ARG A N 1
ATOM 1060 C CA . ARG A 1 139 ? 5.611 0.947 3.903 1.00 91.81 139 ARG A CA 1
ATOM 1061 C C . ARG A 1 139 ? 6.281 -0.403 4.130 1.00 91.81 139 ARG A C 1
ATOM 1063 O O . ARG A 1 139 ? 7.435 -0.432 4.548 1.00 91.81 139 ARG A O 1
ATOM 1070 N N . GLN A 1 140 ? 5.573 -1.510 3.892 1.00 93.56 140 GLN A N 1
ATOM 1071 C CA . GLN A 1 140 ? 6.162 -2.847 4.021 1.00 93.56 140 GLN A CA 1
ATOM 1072 C C . GLN A 1 140 ? 7.247 -3.075 2.966 1.00 93.56 140 GLN A C 1
ATOM 1074 O O . GLN A 1 140 ? 8.312 -3.594 3.293 1.00 93.56 140 GLN A O 1
ATOM 1079 N N . ILE A 1 141 ? 6.999 -2.655 1.724 1.00 92.75 141 ILE A N 1
ATOM 1080 C CA . ILE A 1 141 ? 7.956 -2.756 0.622 1.00 92.75 141 ILE A CA 1
ATOM 1081 C C . ILE A 1 141 ? 9.188 -1.903 0.917 1.00 92.75 141 ILE A C 1
ATOM 1083 O O . ILE A 1 141 ? 10.297 -2.418 0.851 1.00 92.75 141 ILE A O 1
ATOM 1087 N N . ALA A 1 142 ? 9.016 -0.643 1.317 1.00 92.88 142 ALA A N 1
ATOM 1088 C CA . ALA A 1 142 ? 10.129 0.228 1.681 1.00 92.88 142 ALA A CA 1
ATOM 1089 C C . ALA A 1 142 ? 10.949 -0.356 2.842 1.00 92.88 142 ALA A C 1
ATOM 1091 O O . ALA A 1 142 ? 12.173 -0.414 2.765 1.00 92.88 142 ALA A O 1
ATOM 1092 N N . GLY A 1 143 ? 10.281 -0.862 3.885 1.00 94.19 143 GLY A N 1
ATOM 1093 C CA . GLY A 1 143 ? 10.947 -1.547 4.992 1.00 94.19 143 GLY A CA 1
ATOM 1094 C C . GLY A 1 143 ? 11.750 -2.762 4.526 1.00 94.19 143 GLY A C 1
ATOM 1095 O O . GLY A 1 143 ? 12.899 -2.928 4.930 1.00 94.19 143 GLY A O 1
ATOM 1096 N N . PHE A 1 144 ? 11.187 -3.578 3.634 1.00 93.38 144 PHE A N 1
ATOM 1097 C CA . PHE A 1 144 ? 11.884 -4.711 3.030 1.00 93.38 144 PHE A CA 1
ATOM 1098 C C . PHE A 1 144 ? 13.104 -4.264 2.211 1.00 93.38 144 PHE A C 1
ATOM 1100 O O . PHE A 1 144 ? 14.198 -4.765 2.451 1.00 93.38 144 PHE A O 1
ATOM 1107 N N . LEU A 1 145 ? 12.941 -3.292 1.308 1.00 92.19 145 LEU A N 1
ATOM 1108 C CA . LEU A 1 145 ? 14.009 -2.774 0.445 1.00 92.19 145 LEU A CA 1
ATOM 1109 C C . LEU A 1 145 ? 15.148 -2.111 1.231 1.00 92.19 145 LEU A C 1
ATOM 1111 O O . LEU A 1 145 ? 16.267 -2.064 0.738 1.00 92.19 145 LEU A O 1
ATOM 1115 N N . SER A 1 146 ? 14.890 -1.611 2.442 1.00 93.00 146 SER A N 1
ATOM 1116 C CA . SER A 1 146 ? 15.918 -1.017 3.306 1.00 93.00 146 SER A CA 1
ATOM 1117 C C . SER A 1 146 ? 16.545 -1.992 4.303 1.00 93.00 146 SER A C 1
ATOM 1119 O O . SER A 1 146 ? 17.607 -1.696 4.843 1.00 93.00 146 SER A O 1
ATOM 1121 N N . THR A 1 147 ? 15.915 -3.133 4.594 1.00 93.31 147 THR A N 1
ATOM 1122 C CA . THR A 1 147 ? 16.391 -4.034 5.654 1.00 93.31 147 THR A CA 1
ATOM 1123 C C . THR A 1 147 ? 17.491 -4.959 5.134 1.00 93.31 147 THR A C 1
ATOM 1125 O O . THR A 1 147 ? 17.229 -5.761 4.238 1.00 93.31 147 THR A O 1
ATOM 1128 N N . PRO A 1 148 ? 18.703 -4.943 5.720 1.00 91.88 148 PRO A N 1
ATOM 1129 C CA . PRO A 1 148 ? 19.764 -5.847 5.306 1.00 91.88 148 PRO A CA 1
ATOM 1130 C C . PRO A 1 148 ? 19.392 -7.322 5.478 1.00 91.88 148 PRO A C 1
ATOM 1132 O O . PRO A 1 148 ? 18.903 -7.743 6.531 1.00 91.88 148 PRO A O 1
ATOM 1135 N N . LEU A 1 149 ? 19.681 -8.134 4.462 1.00 89.12 149 LEU A N 1
ATOM 1136 C CA . LEU A 1 149 ? 19.455 -9.571 4.520 1.00 89.12 149 LEU A CA 1
ATOM 1137 C C . LEU A 1 149 ? 20.399 -10.220 5.548 1.00 89.12 149 LEU A C 1
ATOM 1139 O O . LEU A 1 149 ? 21.581 -9.863 5.621 1.00 89.12 149 LEU A O 1
ATOM 1143 N N . PRO A 1 150 ? 19.937 -11.225 6.318 1.00 88.44 150 PRO A N 1
ATOM 1144 C CA . PRO A 1 150 ? 20.764 -11.867 7.339 1.00 88.44 150 PRO A CA 1
ATOM 1145 C C . PRO A 1 150 ? 22.074 -12.463 6.810 1.00 88.44 150 PRO A C 1
ATOM 1147 O O . PRO A 1 150 ? 23.065 -12.455 7.544 1.00 88.44 150 PRO A O 1
ATOM 1150 N N . SER A 1 151 ? 22.066 -12.956 5.567 1.00 86.62 151 SER A N 1
ATOM 1151 C CA . SER A 1 151 ? 23.185 -13.632 4.904 1.00 86.62 151 SER A CA 1
ATOM 1152 C C . SER A 1 151 ? 24.242 -12.673 4.356 1.00 86.62 151 SER A C 1
ATOM 1154 O O . SER A 1 151 ? 25.426 -12.920 4.549 1.00 86.62 151 SER A O 1
ATOM 1156 N N . THR A 1 152 ? 23.834 -11.590 3.690 1.00 87.12 152 THR A N 1
ATOM 1157 C CA . THR A 1 152 ? 24.757 -10.663 3.008 1.00 87.12 152 THR A CA 1
ATOM 1158 C C . THR A 1 152 ? 25.083 -9.423 3.829 1.00 87.12 152 THR A C 1
ATOM 1160 O O . THR A 1 152 ? 26.056 -8.746 3.524 1.00 87.12 152 THR A O 1
ATOM 1163 N N . LYS A 1 153 ? 24.274 -9.103 4.850 1.00 90.44 153 LYS A N 1
ATOM 1164 C CA . LYS A 1 153 ? 24.307 -7.814 5.569 1.00 90.44 153 LYS A CA 1
ATOM 1165 C C . LYS A 1 153 ? 24.114 -6.599 4.657 1.00 90.44 153 LYS A C 1
ATOM 1167 O O . LYS A 1 153 ? 24.381 -5.478 5.074 1.00 90.44 153 LYS A O 1
ATOM 1172 N N . LEU A 1 154 ? 23.593 -6.824 3.454 1.00 88.19 154 LEU A N 1
ATOM 1173 C CA . LEU A 1 154 ? 23.251 -5.796 2.483 1.00 88.19 154 LEU A CA 1
ATOM 1174 C C . LEU A 1 154 ? 21.739 -5.808 2.235 1.00 88.19 154 LEU A C 1
ATOM 1176 O O . LEU A 1 154 ? 21.118 -6.870 2.376 1.00 88.19 154 LEU A O 1
ATOM 1180 N N . PRO A 1 155 ? 21.142 -4.661 1.877 1.00 91.56 155 PRO A N 1
ATOM 1181 C CA . PRO A 1 155 ? 19.753 -4.589 1.439 1.00 91.56 155 PRO A CA 1
ATOM 1182 C C . PRO A 1 155 ? 19.451 -5.566 0.286 1.00 91.56 155 PRO A C 1
ATOM 1184 O O . PRO A 1 155 ? 20.373 -6.007 -0.411 1.00 91.56 155 PRO A O 1
ATOM 1187 N N . PRO A 1 156 ? 18.180 -5.947 0.067 1.00 91.38 156 PRO A N 1
ATOM 1188 C CA . PRO A 1 156 ? 17.825 -6.846 -1.017 1.00 91.38 156 PRO A CA 1
ATOM 1189 C C . PRO A 1 156 ? 18.135 -6.196 -2.362 1.00 91.38 156 PRO A C 1
ATOM 1191 O O . PRO A 1 156 ? 17.581 -5.152 -2.693 1.00 91.38 156 PRO A O 1
ATOM 1194 N N . HIS A 1 157 ? 18.987 -6.844 -3.147 1.00 91.38 157 HIS A N 1
ATOM 1195 C CA . HIS A 1 157 ? 19.234 -6.440 -4.521 1.00 91.38 157 HIS A CA 1
ATOM 1196 C C . HIS A 1 157 ? 17.990 -6.673 -5.383 1.00 91.38 157 HIS A C 1
ATOM 1198 O O . HIS A 1 157 ? 17.266 -7.663 -5.207 1.00 91.38 157 HIS A O 1
ATOM 1204 N N . TYR A 1 158 ? 17.765 -5.780 -6.337 1.00 92.88 158 TYR A N 1
ATOM 1205 C CA . TYR A 1 158 ? 16.654 -5.862 -7.277 1.00 92.88 158 TYR A CA 1
ATOM 1206 C C . TYR A 1 158 ? 17.078 -5.366 -8.655 1.00 92.88 158 TYR A C 1
ATOM 1208 O O . TYR A 1 158 ? 18.004 -4.571 -8.798 1.00 92.88 158 TYR A O 1
ATOM 1216 N N . TYR A 1 159 ? 16.373 -5.829 -9.678 1.00 92.19 159 TYR A N 1
ATOM 1217 C CA . TYR A 1 159 ? 16.373 -5.184 -10.986 1.00 92.19 159 TYR A CA 1
ATOM 1218 C C . TYR A 1 159 ? 15.009 -4.537 -11.216 1.00 92.19 159 TYR A C 1
ATOM 1220 O O . TYR A 1 159 ? 14.012 -4.970 -10.630 1.00 92.19 159 TYR A O 1
ATOM 1228 N N . ALA A 1 160 ? 14.950 -3.500 -12.045 1.00 90.56 160 ALA A N 1
ATOM 1229 C CA . ALA A 1 160 ? 13.674 -2.963 -12.504 1.00 90.56 160 ALA A CA 1
ATOM 1230 C C . ALA A 1 160 ? 13.328 -3.573 -13.862 1.00 90.56 160 ALA A C 1
ATOM 1232 O O . ALA A 1 160 ? 14.193 -3.723 -14.724 1.00 90.56 160 ALA A O 1
ATOM 1233 N N . THR A 1 161 ? 12.070 -3.931 -14.070 1.00 88.50 161 THR A N 1
ATOM 1234 C CA . THR A 1 161 ? 11.580 -4.272 -15.401 1.00 88.50 161 THR A CA 1
ATOM 1235 C C . THR A 1 161 ? 10.521 -3.287 -15.828 1.00 88.50 161 THR A C 1
ATOM 1237 O O . THR A 1 161 ? 9.713 -2.827 -15.015 1.00 88.50 161 THR A O 1
ATOM 1240 N N . CYS A 1 162 ? 10.590 -2.908 -17.097 1.00 85.38 162 CYS A N 1
ATOM 1241 C CA . CYS A 1 162 ? 9.690 -1.936 -17.661 1.00 85.38 162 CYS A CA 1
ATOM 1242 C C . CYS A 1 162 ? 9.128 -2.425 -18.991 1.00 85.38 162 CYS A C 1
ATOM 1244 O O . CYS A 1 162 ? 9.876 -2.774 -19.902 1.00 85.38 162 CYS A O 1
ATOM 1246 N N . ASP A 1 163 ? 7.801 -2.471 -19.071 1.00 76.62 163 ASP A N 1
ATOM 1247 C CA . ASP A 1 163 ? 7.087 -2.862 -20.283 1.00 76.62 163 ASP A CA 1
ATOM 1248 C C . ASP A 1 163 ? 6.402 -1.642 -20.891 1.00 76.62 163 ASP A C 1
ATOM 1250 O O . ASP A 1 163 ? 5.738 -0.885 -20.178 1.00 76.62 163 ASP A O 1
ATOM 1254 N N . LYS A 1 164 ? 6.573 -1.456 -22.201 1.00 70.31 164 LYS A N 1
ATOM 1255 C CA . LYS A 1 164 ? 5.984 -0.359 -22.967 1.00 70.31 164 LYS A CA 1
ATOM 1256 C C . LYS A 1 164 ? 4.744 -0.871 -23.670 1.00 70.31 164 LYS A C 1
ATOM 1258 O O . LYS A 1 164 ? 4.831 -1.787 -24.482 1.00 70.31 164 LYS A O 1
ATOM 1263 N N . SER A 1 165 ? 3.603 -0.230 -23.460 1.00 59.00 165 SER A N 1
ATOM 1264 C CA . SER A 1 165 ? 2.435 -0.568 -24.269 1.00 59.00 165 SER A CA 1
ATOM 1265 C C . SER A 1 165 ? 2.448 0.194 -25.608 1.00 59.00 165 SER A C 1
ATOM 1267 O O . SER A 1 165 ? 3.124 1.214 -25.773 1.00 59.00 165 SER A O 1
ATOM 1269 N N . THR A 1 166 ? 1.785 -0.364 -26.624 1.00 58.62 166 THR A N 1
ATOM 1270 C CA . THR A 1 166 ? 1.734 0.196 -27.985 1.00 58.62 166 THR A CA 1
ATOM 1271 C C . THR A 1 166 ? 1.069 1.578 -28.011 1.00 58.62 166 THR A C 1
ATOM 1273 O O . THR A 1 166 ? 0.119 1.777 -27.249 1.00 58.62 166 THR A O 1
ATOM 1276 N N . PRO A 1 167 ? 1.465 2.485 -28.933 1.00 50.91 167 PRO A N 1
ATOM 1277 C CA . PRO A 1 167 ? 0.724 3.723 -29.194 1.00 50.91 167 PRO A CA 1
ATOM 1278 C C . PRO A 1 167 ? -0.785 3.438 -29.323 1.00 50.91 167 PRO A C 1
ATOM 1280 O O . PRO A 1 167 ? -1.153 2.437 -29.944 1.00 50.91 167 PRO A O 1
ATOM 1283 N N . ASN A 1 168 ? -1.636 4.277 -28.715 1.00 54.69 168 ASN A N 1
ATOM 1284 C CA . ASN A 1 168 ? -3.105 4.145 -28.565 1.00 54.69 168 ASN A CA 1
ATOM 1285 C C . ASN A 1 168 ? -3.628 3.359 -27.340 1.00 54.69 168 ASN A C 1
ATOM 1287 O O . ASN A 1 168 ? -4.835 3.123 -27.236 1.00 54.69 168 ASN A O 1
ATOM 1291 N N . ARG A 1 169 ? -2.776 2.946 -26.394 1.00 55.47 169 ARG A N 1
ATOM 1292 C CA . ARG A 1 169 ? -3.220 2.434 -25.082 1.00 55.47 169 ARG A CA 1
ATOM 1293 C C . ARG A 1 169 ? -3.115 3.524 -24.005 1.00 55.47 169 ARG A C 1
ATOM 1295 O O . ARG A 1 169 ? -2.264 4.400 -24.075 1.00 55.47 169 ARG A O 1
ATOM 1302 N N . ILE A 1 170 ? -4.006 3.465 -23.010 1.00 53.12 170 ILE A N 1
ATOM 1303 C CA . ILE A 1 170 ? -4.122 4.472 -21.933 1.00 53.12 170 ILE A CA 1
ATOM 1304 C C . ILE A 1 170 ? -2.992 4.326 -20.893 1.00 53.12 170 ILE A C 1
ATOM 1306 O O . ILE A 1 170 ? -2.587 5.293 -20.280 1.00 53.12 170 ILE A O 1
ATOM 1310 N N . SER A 1 171 ? -2.428 3.131 -20.692 1.00 52.53 171 SER A N 1
ATOM 1311 C CA . SER A 1 171 ? -1.295 2.916 -19.775 1.00 52.53 171 SER A CA 1
ATOM 1312 C C . SER A 1 171 ? -0.054 2.540 -20.578 1.00 52.53 171 SER A C 1
ATOM 1314 O O . SER A 1 171 ? 0.003 1.426 -21.106 1.00 52.53 171 SER A O 1
ATOM 1316 N N . ASN A 1 172 ? 0.916 3.446 -20.713 1.00 60.50 172 ASN A N 1
ATOM 1317 C CA . ASN A 1 172 ? 1.993 3.305 -21.705 1.00 60.50 172 ASN A CA 1
ATOM 1318 C C . ASN A 1 172 ? 3.328 2.788 -21.157 1.00 60.50 172 ASN A C 1
ATOM 1320 O O . ASN A 1 172 ? 4.184 2.415 -21.959 1.00 60.50 172 ASN A O 1
ATOM 1324 N N . GLN A 1 173 ? 3.484 2.661 -19.836 1.00 71.94 173 GLN A N 1
ATOM 1325 C CA . GLN A 1 173 ? 4.630 1.976 -19.241 1.00 71.94 173 GLN A CA 1
ATOM 1326 C C . GLN A 1 173 ? 4.264 1.308 -17.914 1.00 71.94 173 GLN A C 1
ATOM 1328 O O . GLN A 1 173 ? 3.876 2.014 -16.998 1.00 71.94 173 GLN A O 1
ATOM 1333 N N . ALA A 1 174 ? 4.433 -0.008 -17.766 1.00 80.88 174 ALA A N 1
ATOM 1334 C CA . ALA A 1 174 ? 4.368 -0.670 -16.460 1.00 80.88 174 ALA A CA 1
ATOM 1335 C C . ALA A 1 174 ? 5.777 -0.776 -15.866 1.00 80.88 174 ALA A C 1
ATOM 1337 O O . ALA A 1 174 ? 6.653 -1.385 -16.477 1.00 80.88 174 ALA A O 1
ATOM 1338 N N . ILE A 1 175 ? 5.994 -0.197 -14.685 1.00 88.06 175 ILE A N 1
ATOM 1339 C CA . ILE A 1 175 ? 7.263 -0.261 -13.951 1.00 88.06 175 ILE A CA 1
ATOM 1340 C C . ILE A 1 175 ? 7.113 -1.254 -12.803 1.00 88.06 175 ILE A C 1
ATOM 1342 O O . ILE A 1 175 ? 6.247 -1.086 -11.937 1.00 88.06 175 ILE A O 1
ATOM 1346 N N . LEU A 1 176 ? 7.975 -2.269 -12.778 1.00 91.06 176 LEU A N 1
ATOM 1347 C CA . LEU A 1 176 ? 8.025 -3.269 -11.718 1.00 91.06 176 LEU A CA 1
ATOM 1348 C C . LEU A 1 176 ? 9.434 -3.335 -11.113 1.00 91.06 176 LEU A C 1
ATOM 1350 O O . LEU A 1 176 ? 10.426 -3.333 -11.840 1.00 91.06 176 LEU A O 1
ATOM 1354 N N . LEU A 1 177 ? 9.525 -3.468 -9.790 1.00 93.25 177 LEU A N 1
ATOM 1355 C CA . LEU A 1 177 ? 10.748 -3.908 -9.117 1.00 93.25 177 LEU A CA 1
ATOM 1356 C C . LEU A 1 177 ? 10.734 -5.422 -8.947 1.00 93.25 177 LEU A C 1
ATOM 1358 O O . LEU A 1 177 ? 9.714 -6.011 -8.590 1.00 93.25 177 LEU A O 1
ATOM 1362 N N . CYS A 1 178 ? 11.889 -6.044 -9.143 1.00 93.81 178 CYS A N 1
ATOM 1363 C CA . CYS A 1 178 ? 12.060 -7.486 -9.075 1.00 93.81 178 CYS A CA 1
ATOM 1364 C C . CYS A 1 178 ? 13.138 -7.879 -8.051 1.00 93.81 178 CYS A C 1
ATOM 1366 O O . CYS A 1 178 ? 14.237 -8.289 -8.434 1.00 93.81 178 CYS A O 1
ATOM 1368 N N . PRO A 1 179 ? 12.868 -7.738 -6.739 1.00 93.00 179 PRO A N 1
ATOM 1369 C CA . PRO A 1 179 ? 13.752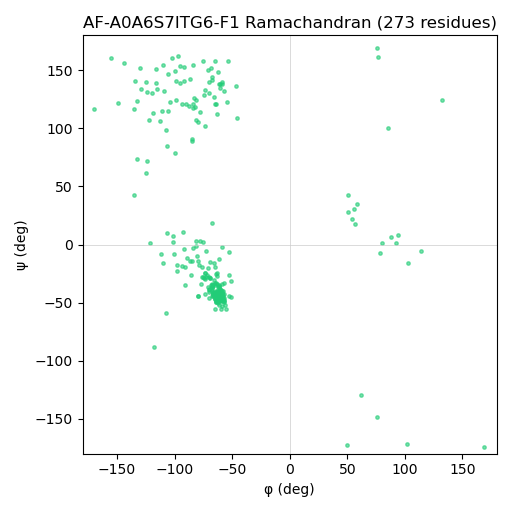 -8.257 -5.706 1.00 93.00 179 PRO A CA 1
ATOM 1370 C C . PRO A 1 179 ? 13.657 -9.779 -5.553 1.00 93.00 179 PRO A C 1
ATOM 1372 O O . PRO A 1 179 ? 12.633 -10.414 -5.834 1.00 93.00 179 PRO A O 1
ATOM 1375 N N . MET A 1 180 ? 14.715 -10.353 -4.983 1.00 88.44 180 MET A N 1
ATOM 1376 C CA . MET A 1 180 ? 14.723 -11.736 -4.513 1.00 88.44 180 MET A CA 1
ATOM 1377 C C . MET A 1 180 ? 14.139 -11.829 -3.098 1.00 88.44 180 MET A C 1
ATOM 1379 O O . MET A 1 180 ? 14.699 -11.301 -2.140 1.00 88.44 180 MET A O 1
ATOM 1383 N N . VAL A 1 181 ? 13.030 -12.554 -2.952 1.00 87.19 181 VAL A N 1
ATOM 1384 C CA . VAL A 1 181 ? 12.352 -12.806 -1.674 1.00 87.19 181 VAL A CA 1
ATOM 1385 C C . VAL A 1 181 ? 12.355 -14.306 -1.408 1.00 87.19 181 VAL A C 1
ATOM 1387 O O . VAL A 1 181 ? 11.705 -15.069 -2.123 1.00 87.19 181 VAL A O 1
ATOM 1390 N N . ASN A 1 182 ? 13.082 -14.745 -0.377 1.00 84.81 182 ASN A N 1
ATOM 1391 C CA . ASN A 1 182 ? 13.198 -16.161 0.005 1.00 84.81 182 ASN A CA 1
ATOM 1392 C C . ASN A 1 182 ? 13.579 -17.081 -1.173 1.00 84.81 182 ASN A C 1
ATOM 1394 O O . ASN A 1 182 ? 12.991 -18.141 -1.355 1.00 84.81 182 ASN A O 1
ATOM 1398 N N . GLY A 1 183 ? 14.529 -16.647 -2.007 1.00 83.69 183 GLY A N 1
ATOM 1399 C CA . GLY A 1 183 ? 14.986 -17.410 -3.175 1.00 83.69 183 GLY A CA 1
ATOM 1400 C C . GLY A 1 183 ? 14.083 -17.314 -4.409 1.00 83.69 183 GLY A C 1
ATOM 1401 O O . GLY A 1 183 ? 14.405 -17.905 -5.434 1.00 83.69 183 GLY A O 1
ATOM 1402 N N . HIS A 1 184 ? 12.994 -16.544 -4.357 1.00 87.31 184 HIS A N 1
ATOM 1403 C CA . HIS A 1 184 ? 12.104 -16.329 -5.496 1.00 87.31 184 HIS A CA 1
ATOM 1404 C C . HIS A 1 184 ? 12.110 -14.869 -5.938 1.00 87.31 184 HIS A C 1
ATOM 1406 O O . HIS A 1 184 ? 11.934 -13.973 -5.114 1.00 87.31 184 HIS A O 1
ATOM 1412 N N . CYS A 1 185 ? 12.224 -14.633 -7.245 1.00 88.38 185 CYS A N 1
ATOM 1413 C CA . CYS A 1 185 ? 11.975 -13.313 -7.810 1.00 88.38 185 CYS A CA 1
ATOM 1414 C C . CYS A 1 185 ? 10.488 -12.963 -7.640 1.00 88.38 185 CYS A C 1
ATOM 1416 O O . CYS A 1 185 ? 9.605 -13.757 -7.989 1.00 88.38 185 CYS A O 1
ATOM 1418 N N . LYS A 1 186 ? 10.201 -11.799 -7.055 1.00 91.69 186 LYS A N 1
ATOM 1419 C CA . LYS A 1 186 ? 8.838 -11.284 -6.880 1.00 91.69 186 LYS A CA 1
ATOM 1420 C C . LYS A 1 186 ? 8.714 -9.959 -7.609 1.00 91.69 186 LYS A C 1
ATOM 1422 O O . LYS A 1 186 ? 9.532 -9.080 -7.397 1.00 91.69 186 LYS A O 1
ATOM 1427 N N . ALA A 1 187 ? 7.678 -9.814 -8.428 1.00 90.69 187 ALA A N 1
ATOM 1428 C CA . ALA A 1 187 ? 7.364 -8.545 -9.069 1.00 90.69 187 ALA A CA 1
ATOM 1429 C C . ALA A 1 187 ? 6.562 -7.654 -8.115 1.00 90.69 187 ALA A C 1
ATOM 1431 O O . ALA A 1 187 ? 5.517 -8.060 -7.600 1.00 90.69 187 ALA A O 1
ATOM 1432 N N . ILE A 1 188 ? 7.055 -6.442 -7.899 1.00 91.88 188 ILE A N 1
ATOM 1433 C CA . ILE A 1 188 ? 6.410 -5.384 -7.132 1.00 91.88 188 ILE A CA 1
ATOM 1434 C C . ILE A 1 188 ? 6.018 -4.298 -8.123 1.00 91.88 188 ILE A C 1
ATOM 1436 O O . ILE A 1 188 ? 6.887 -3.692 -8.742 1.00 91.88 188 ILE A O 1
ATOM 1440 N N . ALA A 1 189 ? 4.717 -4.073 -8.290 1.00 88.88 189 ALA A N 1
ATOM 1441 C CA . ALA A 1 189 ? 4.232 -3.000 -9.145 1.00 88.88 189 ALA A CA 1
ATOM 1442 C C . ALA A 1 189 ? 4.523 -1.638 -8.514 1.00 88.88 189 ALA A C 1
ATOM 1444 O O . ALA A 1 189 ? 4.223 -1.432 -7.341 1.00 88.88 189 ALA A O 1
ATOM 1445 N N . VAL A 1 190 ? 5.106 -0.738 -9.305 1.00 88.88 190 VAL A N 1
ATOM 1446 C CA . VAL A 1 190 ? 5.476 0.612 -8.872 1.00 88.88 190 VAL A CA 1
ATOM 1447 C C . VAL A 1 190 ? 4.546 1.638 -9.492 1.00 88.88 190 VAL A C 1
ATOM 1449 O O . VAL A 1 190 ? 3.887 2.386 -8.781 1.00 88.88 190 VAL A O 1
ATOM 1452 N N . SER A 1 191 ? 4.497 1.682 -10.821 1.00 84.94 191 SER A N 1
ATOM 1453 C CA . SER A 1 191 ? 3.783 2.732 -11.537 1.00 84.94 191 SER A CA 1
ATOM 1454 C C . SER A 1 191 ? 3.357 2.275 -12.926 1.00 84.94 191 SER A C 1
ATOM 1456 O O . SER A 1 191 ? 3.885 1.296 -13.462 1.00 84.94 191 SER A O 1
ATOM 1458 N N . SER A 1 192 ? 2.374 2.978 -13.487 1.00 78.62 192 SER A N 1
ATOM 1459 C CA . SER A 1 192 ? 1.813 2.713 -14.809 1.00 78.62 192 SER A CA 1
ATOM 1460 C C . SER A 1 192 ? 1.624 3.988 -15.653 1.00 78.62 192 SER A C 1
ATOM 1462 O O . SER A 1 192 ? 0.553 4.168 -16.237 1.00 78.62 192 SER A O 1
ATOM 1464 N N . GLN A 1 193 ? 2.597 4.910 -15.645 1.00 77.81 193 GLN A N 1
ATOM 1465 C CA . GLN A 1 193 ? 2.456 6.240 -16.263 1.00 77.81 193 GLN A CA 1
ATOM 1466 C C . GLN A 1 193 ? 2.279 6.210 -17.789 1.00 77.81 193 GLN A C 1
ATOM 1468 O O . GLN A 1 193 ? 2.684 5.283 -18.500 1.00 77.81 193 GLN A O 1
ATOM 1473 N N . GLU A 1 194 ? 1.707 7.297 -18.301 1.00 76.00 194 GLU A N 1
ATOM 1474 C CA . GLU A 1 194 ? 1.665 7.613 -19.724 1.00 76.00 194 GLU A CA 1
ATOM 1475 C C . GLU A 1 194 ? 2.992 8.245 -20.179 1.00 76.00 194 GLU A C 1
ATOM 1477 O O . GLU A 1 194 ? 3.428 9.257 -19.638 1.00 76.00 194 GLU A O 1
ATOM 1482 N N . VAL A 1 195 ? 3.639 7.656 -21.192 1.00 73.25 195 VAL A N 1
ATOM 1483 C CA . VAL A 1 195 ? 4.923 8.142 -21.748 1.00 73.25 195 VAL A CA 1
ATOM 1484 C C . VAL A 1 195 ? 4.819 8.702 -23.168 1.00 73.25 195 VAL A C 1
ATOM 1486 O O . VAL A 1 195 ? 5.782 9.277 -23.673 1.00 73.25 195 VAL A O 1
ATOM 1489 N N . TYR A 1 196 ? 3.659 8.544 -23.805 1.00 73.25 196 TYR A N 1
ATOM 1490 C CA . TYR A 1 196 ? 3.339 9.159 -25.089 1.00 73.25 196 TYR A CA 1
ATOM 1491 C C . TYR A 1 196 ? 2.372 10.314 -24.875 1.00 73.25 196 TYR A C 1
ATOM 1493 O O . TYR A 1 196 ? 1.507 10.247 -24.004 1.00 73.25 196 TYR A O 1
ATOM 1501 N N . LYS A 1 197 ? 2.506 11.346 -25.700 1.00 72.81 197 LYS A N 1
ATOM 1502 C CA . LYS A 1 197 ? 1.589 12.479 -25.778 1.00 72.81 197 LYS A CA 1
ATOM 1503 C C . LYS A 1 197 ? 1.096 12.587 -27.213 1.00 72.81 197 LYS A C 1
ATOM 1505 O O . LYS A 1 197 ? 1.912 12.550 -28.135 1.00 72.81 197 LYS A O 1
ATOM 1510 N N . GLU A 1 198 ? -0.214 12.718 -27.392 1.00 69.44 198 GLU A N 1
ATOM 1511 C CA . GLU A 1 198 ? -0.787 13.071 -28.694 1.00 69.44 198 GLU A CA 1
ATOM 1512 C C . GLU A 1 198 ? -0.175 14.398 -29.160 1.00 69.44 198 GLU A C 1
ATOM 1514 O O . GLU A 1 198 ? -0.042 15.341 -28.374 1.00 69.44 198 GLU A O 1
ATOM 1519 N N . THR A 1 199 ? 0.279 14.454 -30.411 1.00 65.25 199 THR A N 1
ATOM 1520 C CA . THR A 1 199 ? 0.735 15.705 -31.018 1.00 65.25 199 THR A CA 1
ATOM 1521 C C . THR A 1 199 ? -0.451 16.448 -31.632 1.00 65.25 199 THR A C 1
ATOM 1523 O O . THR A 1 199 ? -1.333 15.847 -32.237 1.00 65.25 199 THR A O 1
ATOM 1526 N N . ASP A 1 200 ? -0.455 17.784 -31.534 1.00 59.44 200 ASP A N 1
ATOM 1527 C CA . ASP A 1 200 ? -1.475 18.675 -32.130 1.00 59.44 200 ASP A CA 1
ATOM 1528 C C . ASP A 1 200 ? -1.442 18.703 -33.681 1.00 59.44 200 ASP A C 1
ATOM 1530 O O . ASP A 1 200 ? -1.928 19.634 -34.326 1.00 59.44 200 ASP A O 1
ATOM 1534 N N . THR A 1 201 ? -0.832 17.709 -34.328 1.00 59.53 201 THR A N 1
ATOM 1535 C CA . THR A 1 201 ? -0.601 17.682 -35.778 1.00 59.53 201 THR A CA 1
ATOM 1536 C C . THR A 1 201 ? -1.820 17.230 -36.585 1.00 59.53 201 THR A C 1
ATOM 1538 O O . THR A 1 201 ? -1.760 17.263 -37.813 1.00 59.53 201 THR A O 1
ATOM 1541 N N . ASN A 1 202 ? -2.949 16.882 -35.947 1.00 56.19 202 ASN A N 1
ATOM 1542 C CA . ASN A 1 202 ? -4.179 16.382 -36.595 1.00 56.19 202 ASN A CA 1
ATOM 1543 C C . ASN A 1 202 ? -3.950 15.166 -37.522 1.00 56.19 202 ASN A C 1
ATOM 1545 O O . ASN A 1 202 ? -4.756 14.901 -38.417 1.00 56.19 202 ASN A O 1
ATOM 1549 N N . VAL A 1 203 ? -2.854 14.427 -37.326 1.00 60.62 203 VAL A N 1
ATOM 1550 C CA . VAL A 1 203 ? -2.574 13.167 -38.018 1.00 60.62 203 VAL A CA 1
ATOM 1551 C C . VAL A 1 203 ? -2.799 12.034 -37.024 1.00 60.62 203 VAL A C 1
ATOM 1553 O O . VAL A 1 203 ? -2.076 11.924 -36.036 1.00 60.62 203 VAL A O 1
ATOM 1556 N N . ASP A 1 204 ? -3.795 11.186 -37.287 1.00 56.88 204 ASP A N 1
ATOM 1557 C CA . ASP A 1 204 ? -4.055 9.998 -36.468 1.00 56.88 204 ASP A CA 1
ATOM 1558 C C . ASP A 1 204 ? -2.788 9.131 -36.364 1.00 56.88 204 ASP A C 1
ATOM 1560 O O . ASP A 1 204 ? -2.240 8.674 -37.371 1.00 56.88 204 ASP A O 1
ATOM 1564 N N . GLY A 1 205 ? -2.334 8.888 -35.131 1.00 58.53 205 GLY A N 1
ATOM 1565 C CA . GLY A 1 205 ? -1.165 8.056 -34.831 1.00 58.53 205 GLY A CA 1
ATOM 1566 C C . GLY A 1 205 ? 0.170 8.798 -34.730 1.00 58.53 205 GLY A C 1
ATOM 1567 O O . GLY A 1 205 ? 1.184 8.147 -34.468 1.00 58.53 205 GLY A O 1
ATOM 1568 N N . ASP A 1 206 ? 0.191 10.123 -34.890 1.00 61.53 206 ASP A N 1
ATOM 1569 C CA . ASP A 1 206 ? 1.361 10.928 -34.546 1.00 61.53 206 ASP A CA 1
ATOM 1570 C C . ASP A 1 206 ? 1.406 11.128 -33.019 1.00 61.53 206 ASP A C 1
ATOM 1572 O O . ASP A 1 206 ? 0.506 11.698 -32.401 1.00 61.53 206 ASP A O 1
ATOM 1576 N N . VAL A 1 207 ? 2.424 10.550 -32.380 1.00 66.81 207 VAL A N 1
ATOM 1577 C CA . VAL A 1 207 ? 2.636 10.624 -30.930 1.00 66.81 207 VAL A CA 1
ATOM 1578 C C . VAL A 1 207 ? 4.065 11.065 -30.646 1.00 66.81 207 VAL A C 1
ATOM 1580 O O . VAL A 1 207 ? 5.024 10.543 -31.216 1.00 66.81 207 VAL A O 1
ATOM 1583 N N . SER A 1 208 ? 4.215 12.016 -29.726 1.00 70.94 208 SER A N 1
ATOM 1584 C CA . SER A 1 208 ? 5.508 12.495 -29.229 1.00 70.94 208 SER A CA 1
ATOM 1585 C C . SER A 1 208 ? 5.828 11.912 -27.852 1.00 70.94 208 SER A C 1
ATOM 1587 O O . SER A 1 208 ? 4.941 11.455 -27.129 1.00 70.94 208 SER A O 1
ATOM 1589 N N . GLY A 1 209 ? 7.106 11.934 -27.471 1.00 69.25 209 GLY A N 1
ATOM 1590 C CA . GLY A 1 209 ? 7.582 11.437 -26.179 1.00 69.25 209 GLY A CA 1
ATOM 1591 C C . GLY A 1 209 ? 8.226 10.053 -26.249 1.00 69.25 209 GLY A C 1
ATOM 1592 O O . GLY A 1 209 ? 8.492 9.509 -27.320 1.00 69.25 209 GLY A O 1
ATOM 1593 N N . ALA A 1 210 ? 8.515 9.492 -25.075 1.00 70.12 210 ALA A N 1
ATOM 1594 C CA . ALA A 1 210 ? 9.246 8.239 -24.910 1.00 70.12 210 ALA A CA 1
ATOM 1595 C C . ALA A 1 210 ? 10.663 8.239 -25.529 1.00 70.12 210 ALA A C 1
ATOM 1597 O O . ALA A 1 210 ? 11.134 7.208 -26.019 1.00 70.12 210 ALA A O 1
ATOM 1598 N N . HIS A 1 211 ? 11.363 9.380 -25.486 1.00 78.50 211 HIS A N 1
ATOM 1599 C CA . HIS A 1 211 ? 12.784 9.440 -25.828 1.00 78.50 211 HIS A CA 1
ATOM 1600 C C . HIS A 1 211 ? 13.628 8.735 -24.760 1.00 78.50 211 HIS A C 1
ATOM 1602 O O . HIS A 1 211 ? 13.386 8.878 -23.564 1.00 78.50 211 HIS A O 1
ATOM 1608 N N . ALA A 1 212 ? 14.655 7.999 -25.182 1.00 81.38 212 ALA A N 1
ATOM 1609 C CA . ALA A 1 212 ? 15.457 7.144 -24.306 1.00 81.38 212 ALA A CA 1
ATOM 1610 C C . ALA A 1 212 ? 15.996 7.830 -23.02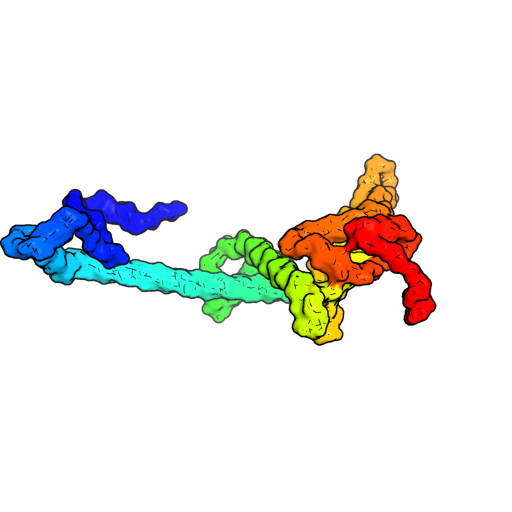4 1.00 81.38 212 ALA A C 1
ATOM 1612 O O . ALA A 1 212 ? 15.828 7.263 -21.943 1.00 81.38 212 ALA A O 1
ATOM 1613 N N . PRO A 1 213 ? 16.560 9.056 -23.064 1.00 83.44 213 PRO A N 1
ATOM 1614 C CA . PRO A 1 213 ? 16.996 9.741 -21.842 1.00 83.44 213 PRO A CA 1
ATOM 1615 C C . PRO A 1 213 ? 15.844 10.162 -20.919 1.00 83.44 213 PRO A C 1
ATOM 1617 O O . PRO A 1 213 ? 15.986 10.149 -19.697 1.00 83.44 213 PRO A O 1
ATOM 1620 N N . GLU A 1 214 ? 14.700 10.547 -21.485 1.00 84.00 214 GLU A N 1
ATOM 1621 C CA . GLU A 1 214 ? 13.508 10.936 -20.721 1.00 84.00 214 GLU A CA 1
ATOM 1622 C C . GLU A 1 214 ? 12.879 9.722 -20.040 1.00 84.00 214 GLU A C 1
ATOM 1624 O O . GLU A 1 214 ? 12.478 9.800 -18.881 1.00 84.00 214 GLU A O 1
ATOM 1629 N N . LEU A 1 215 ? 12.864 8.581 -20.730 1.00 82.94 215 LEU A N 1
ATOM 1630 C CA . LEU A 1 215 ? 12.400 7.307 -20.194 1.00 82.94 215 LEU A CA 1
ATOM 1631 C C . LEU A 1 215 ? 13.253 6.831 -19.014 1.00 82.94 215 LEU A C 1
ATOM 1633 O O . LEU A 1 215 ? 12.701 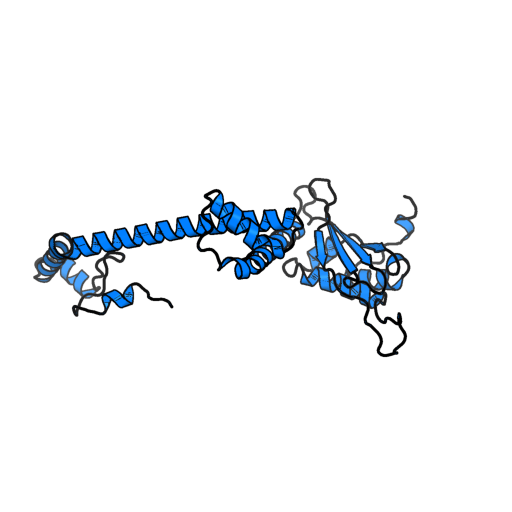6.353 -18.026 1.00 82.94 215 LEU A O 1
ATOM 1637 N N . ALA A 1 216 ? 14.579 6.985 -19.090 1.00 86.44 216 ALA A N 1
ATOM 1638 C CA . ALA A 1 216 ? 15.481 6.647 -17.988 1.00 86.44 216 ALA A CA 1
ATOM 1639 C C . ALA A 1 216 ? 15.224 7.519 -16.749 1.00 86.44 216 ALA A C 1
ATOM 1641 O O . ALA A 1 216 ? 15.133 6.998 -15.638 1.00 86.44 216 ALA A O 1
ATOM 1642 N N . LYS A 1 217 ? 15.053 8.834 -16.946 1.00 88.25 217 LYS A N 1
ATOM 1643 C CA . LYS A 1 217 ? 14.704 9.768 -15.863 1.00 88.25 217 LYS A CA 1
ATOM 1644 C C . LYS A 1 217 ? 13.347 9.439 -15.255 1.00 88.25 217 LYS A C 1
ATOM 1646 O O . LYS A 1 217 ? 13.257 9.271 -14.049 1.00 88.25 217 LYS A O 1
ATOM 1651 N N . THR A 1 218 ? 12.332 9.244 -16.095 1.00 86.75 218 THR A N 1
ATOM 1652 C CA . THR A 1 218 ? 10.974 8.888 -15.656 1.00 86.75 218 THR A CA 1
ATOM 1653 C C . THR A 1 218 ? 10.982 7.597 -14.841 1.00 86.75 218 THR A C 1
ATOM 1655 O O . THR A 1 218 ? 10.394 7.548 -13.768 1.00 86.75 218 THR A O 1
ATOM 1658 N N . LEU A 1 219 ? 11.696 6.564 -15.301 1.00 88.25 219 LEU A N 1
ATOM 1659 C CA . LEU A 1 219 ? 11.838 5.307 -14.565 1.00 88.25 219 LEU A CA 1
ATOM 1660 C C . LEU A 1 219 ? 12.441 5.529 -13.170 1.00 88.25 219 LEU A C 1
ATOM 1662 O O . LEU A 1 219 ? 11.914 5.018 -12.183 1.00 88.25 219 LEU A O 1
ATOM 1666 N N . PHE A 1 220 ? 13.542 6.278 -13.094 1.00 90.06 220 PHE A N 1
ATOM 1667 C CA . PHE A 1 220 ? 14.210 6.576 -11.831 1.00 90.06 220 PHE A CA 1
ATOM 1668 C C . PHE A 1 220 ? 13.310 7.390 -10.890 1.00 90.06 220 PHE A C 1
ATOM 1670 O O . PHE A 1 220 ? 13.129 7.009 -9.732 1.00 90.06 220 PHE A O 1
ATOM 1677 N N . ASP A 1 221 ? 12.707 8.464 -11.400 1.00 90.75 221 ASP A N 1
ATOM 1678 C CA . ASP A 1 221 ? 11.876 9.391 -10.634 1.00 90.75 221 ASP A CA 1
ATOM 1679 C C . ASP A 1 221 ? 10.612 8.708 -10.094 1.00 90.75 221 ASP A C 1
ATOM 1681 O O . ASP A 1 221 ? 10.277 8.884 -8.924 1.00 90.75 221 ASP A O 1
ATOM 1685 N N . GLU A 1 222 ? 9.946 7.867 -10.893 1.00 90.44 222 GLU A N 1
ATOM 1686 C CA . GLU A 1 222 ? 8.745 7.133 -10.473 1.00 90.44 222 GLU A CA 1
ATOM 1687 C C . GLU A 1 222 ? 9.047 6.129 -9.356 1.00 90.44 222 GLU A C 1
ATOM 1689 O O . GLU A 1 222 ? 8.328 6.068 -8.356 1.00 90.44 222 GLU A O 1
ATOM 1694 N N . ILE A 1 223 ? 10.141 5.366 -9.470 1.00 90.50 223 ILE A N 1
ATOM 1695 C CA . ILE A 1 223 ? 10.529 4.426 -8.410 1.00 90.50 223 ILE A CA 1
ATOM 1696 C C . ILE A 1 223 ? 10.954 5.193 -7.150 1.00 90.50 223 ILE A C 1
ATOM 1698 O O . ILE A 1 223 ? 10.591 4.808 -6.032 1.00 90.50 223 ILE A O 1
ATOM 1702 N N . ARG A 1 224 ? 11.676 6.309 -7.305 1.00 91.75 224 ARG A N 1
ATOM 1703 C CA . ARG A 1 224 ? 12.080 7.155 -6.176 1.00 91.75 224 ARG A CA 1
ATOM 1704 C C . ARG A 1 224 ? 10.869 7.759 -5.464 1.00 91.75 224 ARG A C 1
ATOM 1706 O O . ARG A 1 224 ? 10.851 7.780 -4.231 1.00 91.75 224 ARG A O 1
ATOM 1713 N N . ALA A 1 225 ? 9.874 8.215 -6.221 1.00 91.56 225 ALA A N 1
ATOM 1714 C CA . ALA A 1 225 ? 8.634 8.784 -5.708 1.00 91.56 225 ALA A CA 1
ATOM 1715 C C . ALA A 1 225 ? 7.760 7.742 -4.996 1.00 91.56 225 ALA A C 1
ATOM 1717 O O . ALA A 1 225 ? 7.116 8.081 -4.003 1.00 91.56 225 ALA A O 1
ATOM 1718 N N . ALA A 1 226 ? 7.770 6.485 -5.452 1.00 88.88 226 ALA A N 1
ATOM 1719 C CA . ALA A 1 226 ? 7.047 5.393 -4.803 1.00 88.88 226 ALA A CA 1
ATOM 1720 C C . ALA A 1 226 ? 7.637 5.022 -3.431 1.00 88.88 226 ALA A C 1
ATOM 1722 O O . ALA A 1 226 ? 6.896 4.711 -2.498 1.00 88.88 226 ALA A O 1
ATOM 1723 N N . TYR A 1 227 ? 8.964 5.104 -3.272 1.00 91.62 227 TYR A N 1
ATOM 1724 C CA . TYR A 1 227 ? 9.651 4.707 -2.034 1.00 91.62 227 TYR A CA 1
ATOM 1725 C C . TYR A 1 227 ? 10.535 5.822 -1.450 1.00 91.62 227 TYR A C 1
ATOM 1727 O O . TYR A 1 227 ? 11.742 5.630 -1.268 1.00 91.62 227 TYR A O 1
ATOM 1735 N N . PRO A 1 228 ? 9.960 6.982 -1.071 1.00 91.06 228 PRO A N 1
ATOM 1736 C CA . PRO A 1 228 ? 10.716 8.165 -0.651 1.00 91.06 228 PRO A CA 1
ATOM 1737 C C . PRO A 1 228 ? 11.545 7.926 0.620 1.00 91.06 228 PRO A C 1
ATOM 1739 O O . PRO A 1 228 ? 12.585 8.554 0.815 1.00 91.06 228 PRO A O 1
ATOM 1742 N N . THR A 1 229 ? 11.109 6.992 1.469 1.00 91.81 229 THR A N 1
ATOM 1743 C CA . THR A 1 229 ? 11.745 6.665 2.752 1.00 91.81 229 THR A CA 1
ATOM 1744 C C . THR A 1 229 ? 12.970 5.761 2.634 1.00 91.81 229 THR A C 1
ATOM 1746 O O . THR A 1 229 ? 13.692 5.623 3.617 1.00 91.81 229 THR A O 1
ATOM 1749 N N . VAL A 1 230 ? 13.200 5.126 1.480 1.00 91.94 230 VAL A N 1
ATOM 1750 C CA . VAL A 1 230 ? 14.428 4.358 1.235 1.00 91.94 230 VAL A CA 1
ATOM 1751 C C . VAL A 1 230 ? 15.565 5.351 0.999 1.00 91.94 230 VAL A C 1
ATOM 1753 O O . VAL A 1 230 ? 15.418 6.276 0.196 1.00 91.94 230 VAL A O 1
ATOM 1756 N N . GLU A 1 231 ? 16.676 5.185 1.720 1.00 92.62 231 GLU A N 1
ATOM 1757 C CA . GLU A 1 231 ? 17.858 6.037 1.566 1.00 92.62 231 GLU A CA 1
ATOM 1758 C C . GLU A 1 231 ? 18.414 5.927 0.143 1.00 92.62 231 GLU A C 1
ATOM 1760 O O . GLU A 1 231 ? 18.495 4.836 -0.418 1.00 92.62 231 GLU A O 1
ATOM 1765 N N . GLU A 1 232 ? 18.820 7.052 -0.440 1.00 90.12 232 GLU A N 1
ATOM 1766 C CA . GLU A 1 232 ? 19.275 7.106 -1.830 1.00 90.12 232 GLU A CA 1
ATOM 1767 C C . GLU A 1 232 ? 20.516 6.239 -2.091 1.00 90.12 232 GLU A C 1
ATOM 1769 O O . GLU A 1 232 ? 20.592 5.571 -3.118 1.00 90.12 232 GLU A O 1
ATOM 1774 N N . THR A 1 233 ? 21.448 6.177 -1.138 1.00 90.25 233 THR A N 1
ATOM 1775 C CA . THR A 1 233 ? 22.646 5.321 -1.208 1.00 90.25 233 THR A CA 1
ATOM 1776 C C . THR A 1 233 ? 22.274 3.837 -1.252 1.00 90.25 233 THR A C 1
ATOM 1778 O O . THR A 1 233 ? 22.766 3.089 -2.096 1.00 90.25 233 THR A O 1
ATOM 1781 N N . THR A 1 234 ? 21.343 3.422 -0.389 1.00 90.50 234 THR A N 1
ATOM 1782 C CA . THR A 1 234 ? 20.777 2.068 -0.357 1.00 90.50 234 THR A CA 1
ATOM 1783 C C . THR A 1 234 ? 20.046 1.761 -1.656 1.00 90.50 234 THR A C 1
ATOM 1785 O O . THR A 1 234 ? 20.225 0.692 -2.234 1.00 90.50 234 THR A O 1
ATOM 1788 N N . PHE A 1 235 ? 19.246 2.710 -2.136 1.00 90.19 235 PHE A N 1
ATOM 1789 C CA . PHE A 1 235 ? 18.478 2.579 -3.362 1.00 90.19 235 PHE A CA 1
ATOM 1790 C C . PHE A 1 235 ? 19.387 2.342 -4.574 1.00 90.19 235 PHE A C 1
ATOM 1792 O O . PHE A 1 235 ? 19.245 1.320 -5.246 1.00 90.19 235 PHE A O 1
ATOM 1799 N N . LYS A 1 236 ? 20.355 3.240 -4.802 1.00 90.25 236 LYS A N 1
ATOM 1800 C CA . LYS A 1 236 ? 21.322 3.165 -5.906 1.00 90.25 236 LYS A CA 1
ATOM 1801 C C . LYS A 1 236 ? 22.203 1.917 -5.814 1.00 90.25 236 LYS A C 1
ATOM 1803 O O . LYS A 1 236 ? 22.386 1.227 -6.812 1.00 90.25 236 LYS A O 1
ATOM 1808 N N . GLY A 1 237 ? 22.697 1.595 -4.617 1.00 88.19 237 GLY A N 1
ATOM 1809 C CA . GLY A 1 237 ? 23.574 0.443 -4.393 1.00 88.19 237 GLY A CA 1
ATOM 1810 C C . GLY A 1 237 ? 22.885 -0.916 -4.546 1.00 88.19 237 GLY A C 1
ATOM 1811 O O . GLY A 1 237 ? 23.535 -1.889 -4.915 1.00 88.19 237 GLY A O 1
ATOM 1812 N N . ALA A 1 238 ? 21.576 -1.001 -4.287 1.00 89.25 238 ALA A N 1
ATOM 1813 C CA . ALA A 1 238 ? 20.809 -2.241 -4.419 1.00 89.25 238 ALA A CA 1
ATOM 1814 C C . ALA A 1 238 ? 20.270 -2.491 -5.842 1.00 89.25 238 ALA A C 1
ATOM 1816 O O . ALA A 1 238 ? 19.835 -3.607 -6.146 1.00 89.25 238 ALA A O 1
ATOM 1817 N N . TRP A 1 239 ? 20.280 -1.476 -6.711 1.00 91.94 239 TRP A N 1
ATOM 1818 C CA . TRP A 1 239 ? 19.773 -1.576 -8.077 1.00 91.94 239 TRP A CA 1
ATOM 1819 C C . TRP A 1 239 ? 20.805 -2.258 -8.985 1.00 91.94 239 TRP A C 1
ATOM 1821 O O . TRP A 1 239 ? 21.784 -1.652 -9.399 1.00 91.94 239 TRP A O 1
ATOM 1831 N N . MET A 1 240 ? 20.567 -3.515 -9.357 1.00 88.88 240 MET A N 1
ATOM 1832 C CA . MET A 1 240 ? 21.540 -4.330 -10.104 1.00 88.88 240 MET A CA 1
ATOM 1833 C C . MET A 1 240 ? 21.420 -4.246 -11.624 1.00 88.88 240 MET A C 1
ATOM 1835 O O . MET A 1 240 ? 22.345 -4.625 -12.333 1.00 88.88 240 MET A O 1
ATOM 1839 N N . GLY A 1 241 ? 20.277 -3.802 -12.140 1.00 87.56 241 GLY A N 1
ATOM 1840 C CA . GLY A 1 241 ? 20.098 -3.626 -13.574 1.00 87.56 241 GLY A CA 1
ATOM 1841 C C . GLY A 1 241 ? 18.657 -3.367 -13.972 1.00 87.56 241 GLY A C 1
ATOM 1842 O O . GLY A 1 241 ? 17.766 -3.215 -13.130 1.00 87.56 241 GLY A O 1
ATOM 1843 N N . THR A 1 242 ? 18.430 -3.327 -15.278 1.00 87.81 242 THR A N 1
ATOM 1844 C CA . THR A 1 242 ? 17.102 -3.152 -15.862 1.00 87.81 242 THR A CA 1
ATOM 1845 C C . THR A 1 242 ? 16.856 -4.120 -16.998 1.00 87.81 242 THR A C 1
ATOM 1847 O O . THR A 1 242 ? 17.743 -4.349 -17.812 1.00 87.81 242 THR A O 1
ATOM 1850 N N . VAL A 1 243 ? 15.638 -4.650 -17.073 1.00 85.50 243 VAL A N 1
ATOM 1851 C CA . VAL A 1 243 ? 15.182 -5.510 -18.169 1.00 85.50 243 VAL A CA 1
ATOM 1852 C C . VAL A 1 243 ? 13.957 -4.857 -18.787 1.00 85.50 243 VAL A C 1
ATOM 1854 O O . VAL A 1 243 ? 12.890 -4.849 -18.175 1.00 85.50 243 VAL A O 1
ATOM 1857 N N . CYS A 1 244 ? 14.101 -4.286 -19.974 1.00 79.25 244 CYS A N 1
ATOM 1858 C CA . CYS A 1 244 ? 13.019 -3.563 -20.632 1.00 79.25 244 CYS A CA 1
ATOM 1859 C C . CYS A 1 244 ? 12.840 -4.037 -22.075 1.00 79.25 244 CYS A C 1
ATOM 1861 O O . CYS A 1 244 ? 13.794 -4.503 -22.691 1.00 79.25 244 CYS A O 1
ATOM 1863 N N . ASP A 1 245 ? 11.620 -3.927 -22.599 1.00 71.88 245 ASP A N 1
ATOM 1864 C CA . ASP A 1 245 ? 11.275 -4.335 -23.968 1.00 71.88 245 ASP A CA 1
ATOM 1865 C C . ASP A 1 245 ? 11.292 -3.141 -24.950 1.00 71.88 245 ASP A C 1
ATOM 1867 O O . ASP A 1 245 ? 11.249 -1.972 -24.558 1.00 71.88 245 ASP A O 1
ATOM 1871 N N . GLY A 1 246 ? 11.350 -3.417 -26.252 1.00 66.44 246 GLY A N 1
ATOM 1872 C CA . GLY A 1 246 ? 11.139 -2.448 -27.325 1.00 66.44 246 GLY A CA 1
ATOM 1873 C C . GLY A 1 246 ? 12.153 -1.300 -27.347 1.00 66.44 246 GLY A C 1
ATOM 1874 O O . GLY A 1 246 ? 13.363 -1.510 -27.314 1.00 66.44 246 GLY A O 1
ATOM 1875 N N . ALA A 1 247 ? 11.651 -0.061 -27.416 1.00 60.84 247 ALA A N 1
ATOM 1876 C CA . ALA A 1 247 ? 12.458 1.158 -27.574 1.00 60.84 247 ALA A CA 1
ATOM 1877 C C . ALA A 1 247 ? 13.459 1.428 -26.427 1.00 60.84 247 ALA A C 1
ATOM 1879 O O . ALA A 1 247 ? 14.324 2.292 -26.572 1.00 60.84 247 ALA A O 1
ATOM 1880 N N . TYR A 1 248 ? 13.344 0.713 -25.302 1.00 64.31 248 TYR A N 1
ATOM 1881 C CA . TYR A 1 248 ? 14.275 0.790 -24.175 1.00 64.31 248 TYR A CA 1
ATOM 1882 C C . TYR A 1 248 ? 15.546 -0.033 -24.434 1.00 64.31 248 TYR A C 1
ATOM 1884 O O . TYR A 1 248 ? 16.647 0.459 -24.208 1.00 64.31 248 TYR A O 1
ATOM 1892 N N . ALA A 1 249 ? 15.397 -1.259 -24.948 1.00 57.97 249 ALA A N 1
ATOM 1893 C CA . ALA A 1 249 ? 16.492 -2.217 -25.133 1.00 57.97 249 ALA A CA 1
ATOM 1894 C C . ALA A 1 249 ? 17.456 -1.836 -26.267 1.00 57.97 249 ALA A C 1
ATOM 1896 O O . ALA A 1 249 ? 18.619 -2.222 -26.262 1.00 57.97 249 ALA A O 1
ATOM 1897 N N . THR A 1 250 ? 16.983 -1.077 -27.258 1.00 61.28 250 THR A N 1
ATOM 1898 C CA . THR A 1 250 ? 17.789 -0.700 -28.431 1.00 61.28 250 THR A CA 1
ATOM 1899 C C . THR A 1 250 ? 18.526 0.628 -28.262 1.00 61.28 250 THR A C 1
ATOM 1901 O O . THR A 1 250 ? 19.258 1.042 -29.161 1.00 61.28 250 THR A O 1
ATOM 1904 N N . ALA A 1 251 ? 18.315 1.338 -27.151 1.00 69.06 251 ALA A N 1
ATOM 1905 C CA . ALA A 1 251 ? 18.790 2.702 -26.977 1.00 69.06 251 ALA A CA 1
ATOM 1906 C C . ALA A 1 251 ? 19.973 2.778 -26.003 1.00 69.06 251 ALA A C 1
ATOM 1908 O O . ALA A 1 251 ? 19.796 2.903 -24.796 1.00 69.06 251 ALA A O 1
ATOM 1909 N N . VAL A 1 252 ? 21.194 2.832 -26.543 1.00 78.88 252 VAL A N 1
ATOM 1910 C CA . VAL A 1 252 ? 22.439 3.060 -25.773 1.00 78.88 252 VAL A CA 1
ATOM 1911 C C . VAL A 1 252 ? 22.337 4.296 -24.865 1.00 78.88 252 VAL A C 1
ATOM 1913 O O . VAL A 1 252 ? 22.919 4.358 -23.782 1.00 78.88 252 VAL A O 1
ATOM 1916 N N . GLU A 1 253 ? 21.575 5.305 -25.290 1.00 82.38 253 GLU A N 1
ATOM 1917 C CA . GLU A 1 253 ? 21.357 6.515 -24.502 1.00 82.38 253 GLU A CA 1
ATOM 1918 C C . GLU A 1 253 ? 20.491 6.294 -23.257 1.00 82.38 253 GLU A C 1
ATOM 1920 O O . GLU A 1 253 ? 20.688 7.013 -22.276 1.00 82.38 253 GLU A O 1
ATOM 1925 N N . PHE A 1 254 ? 19.579 5.313 -23.263 1.00 84.88 254 PHE A N 1
ATOM 1926 C CA . PHE A 1 254 ? 18.778 4.950 -22.091 1.00 84.88 254 PHE A CA 1
ATOM 1927 C C . PHE A 1 254 ? 19.693 4.397 -20.998 1.00 84.88 254 PHE A C 1
ATOM 1929 O O . PHE A 1 254 ? 19.755 4.965 -19.908 1.00 84.88 254 PHE A O 1
ATOM 1936 N N . GLU A 1 255 ? 20.476 3.365 -21.324 1.00 83.88 255 GLU A N 1
ATOM 1937 C CA . GLU A 1 255 ? 21.405 2.728 -20.386 1.00 83.88 255 GLU A CA 1
ATOM 1938 C C . GLU A 1 255 ? 22.436 3.721 -19.850 1.00 83.88 255 GLU A C 1
ATOM 1940 O O . GLU A 1 255 ? 22.656 3.799 -18.644 1.00 83.88 255 GLU A O 1
ATOM 1945 N N . ARG A 1 256 ? 23.019 4.553 -20.726 1.00 85.75 256 ARG A N 1
ATOM 1946 C CA . ARG A 1 256 ? 23.969 5.596 -20.314 1.00 85.75 256 ARG A CA 1
ATOM 1947 C C . ARG A 1 256 ? 23.336 6.602 -19.354 1.00 85.75 256 ARG A C 1
ATOM 1949 O O . ARG A 1 256 ? 23.980 7.003 -18.388 1.00 85.75 256 ARG A O 1
ATOM 1956 N N . THR A 1 257 ? 22.110 7.044 -19.635 1.00 88.31 257 THR A N 1
ATOM 1957 C CA . THR A 1 257 ? 21.414 8.012 -18.776 1.00 88.31 257 THR A CA 1
ATOM 1958 C C . THR A 1 257 ? 21.083 7.388 -17.426 1.00 88.31 257 THR A C 1
ATOM 1960 O O . THR A 1 257 ? 21.316 8.015 -16.397 1.00 88.31 257 THR A O 1
ATOM 1963 N N . LEU A 1 258 ? 20.596 6.147 -17.416 1.00 87.94 258 LEU A N 1
ATOM 1964 C CA . LEU A 1 258 ? 20.248 5.449 -16.186 1.00 87.94 258 LEU A CA 1
ATOM 1965 C C . LEU A 1 258 ? 21.481 5.136 -15.329 1.00 87.94 258 LEU A C 1
ATOM 1967 O O . LEU A 1 258 ? 21.460 5.402 -14.132 1.00 87.94 258 LEU A O 1
ATOM 1971 N N . ALA A 1 259 ? 22.574 4.658 -15.928 1.00 86.94 259 ALA A N 1
ATOM 1972 C CA . ALA A 1 259 ? 23.832 4.420 -15.218 1.00 86.94 259 ALA A CA 1
ATOM 1973 C C . ALA A 1 259 ? 24.370 5.705 -14.569 1.00 86.94 259 ALA A C 1
ATOM 1975 O O . ALA A 1 259 ? 24.809 5.680 -13.421 1.00 86.94 259 ALA A O 1
ATOM 1976 N N . ALA A 1 260 ? 24.262 6.845 -15.265 1.00 89.06 260 ALA A N 1
ATOM 1977 C CA . ALA A 1 260 ? 24.630 8.143 -14.707 1.00 89.06 260 ALA A CA 1
ATOM 1978 C C . ALA A 1 260 ? 23.739 8.548 -13.517 1.00 89.06 260 ALA A C 1
ATOM 1980 O O . ALA A 1 260 ? 24.255 9.065 -12.530 1.00 89.06 260 ALA A O 1
ATOM 1981 N N . LEU A 1 261 ? 22.426 8.292 -13.580 1.00 89.25 261 LEU A N 1
ATOM 1982 C CA . LEU A 1 261 ? 21.499 8.546 -12.466 1.00 89.25 261 LEU A CA 1
ATOM 1983 C C . LEU A 1 261 ? 21.774 7.638 -11.258 1.00 89.25 261 LEU A C 1
ATOM 1985 O O . LEU A 1 261 ? 21.616 8.071 -10.118 1.00 89.25 261 LEU A O 1
ATOM 1989 N N . LEU A 1 262 ? 22.193 6.396 -11.504 1.00 88.12 262 LEU A N 1
ATOM 1990 C CA . LEU A 1 262 ? 22.523 5.413 -10.471 1.00 88.12 262 LEU A CA 1
ATOM 1991 C C . LEU A 1 262 ? 23.955 5.542 -9.931 1.00 88.12 262 LEU A C 1
ATOM 1993 O O . LEU A 1 262 ? 24.304 4.808 -9.012 1.00 88.12 262 LEU A O 1
ATOM 1997 N N . GLU A 1 263 ? 24.766 6.458 -10.473 1.00 87.06 263 GLU A N 1
ATOM 1998 C CA . GLU A 1 263 ? 26.198 6.601 -10.153 1.00 87.06 263 GLU A CA 1
ATOM 1999 C C . GLU A 1 263 ? 26.997 5.304 -10.372 1.00 87.06 263 GLU A C 1
ATOM 2001 O O . GLU A 1 263 ? 27.991 5.032 -9.702 1.00 87.06 263 GLU A O 1
ATOM 2006 N N . GLN A 1 264 ? 26.565 4.486 -11.331 1.00 76.31 264 GLN A N 1
ATOM 2007 C CA . GLN A 1 264 ? 27.226 3.234 -11.673 1.00 76.31 264 GLN A CA 1
ATOM 2008 C C . GLN A 1 264 ? 28.275 3.502 -12.756 1.00 76.31 264 GLN A C 1
ATOM 2010 O O . GLN A 1 264 ? 27.955 3.996 -13.842 1.00 76.31 264 GLN A O 1
ATOM 2015 N N . GLU A 1 265 ? 29.544 3.183 -12.477 1.00 58.81 265 GLU A N 1
ATOM 2016 C CA . GLU A 1 265 ? 30.569 3.130 -13.523 1.00 58.81 265 GLU A CA 1
ATOM 2017 C C . GLU A 1 265 ? 30.139 2.114 -14.587 1.00 58.81 265 GLU A C 1
ATOM 2019 O O . GLU A 1 265 ? 29.568 1.074 -14.254 1.00 58.81 265 GLU A O 1
ATOM 2024 N N . LYS A 1 266 ? 30.370 2.433 -15.870 1.00 52.53 266 LYS A N 1
ATOM 2025 C CA . LYS A 1 266 ? 29.961 1.593 -17.007 1.00 52.53 266 LYS A CA 1
ATOM 2026 C C . LYS A 1 266 ? 30.327 0.131 -16.745 1.00 52.53 266 LYS A C 1
ATOM 2028 O O . LYS A 1 266 ? 31.498 -0.234 -16.826 1.00 52.53 266 LYS A O 1
ATOM 2033 N N . TYR A 1 267 ? 29.317 -0.701 -16.502 1.00 45.94 267 TYR A N 1
ATOM 2034 C CA . TYR A 1 267 ? 29.480 -2.141 -16.600 1.00 45.94 267 TYR A CA 1
ATOM 2035 C C . TYR A 1 267 ? 29.769 -2.463 -18.063 1.00 45.94 267 TYR A C 1
ATOM 2037 O O . TYR A 1 267 ? 29.002 -2.104 -18.958 1.00 45.94 267 TYR A O 1
ATOM 2045 N N . ASP A 1 268 ? 30.916 -3.086 -18.307 1.00 39.94 268 ASP A N 1
ATOM 2046 C CA . ASP A 1 268 ? 31.296 -3.536 -19.633 1.00 39.94 268 ASP A CA 1
ATOM 2047 C C . ASP A 1 268 ? 30.276 -4.590 -20.093 1.00 39.94 268 ASP A C 1
ATOM 2049 O O . ASP A 1 268 ? 30.158 -5.674 -19.519 1.00 39.94 268 ASP A O 1
ATOM 2053 N N . SER A 1 269 ? 29.484 -4.243 -21.109 1.00 42.41 269 SER A N 1
ATOM 2054 C CA . SER A 1 269 ? 28.382 -5.051 -21.666 1.00 42.41 269 SER A CA 1
ATOM 2055 C C . SER A 1 269 ? 28.805 -6.432 -22.202 1.00 42.41 269 SER A C 1
ATOM 2057 O O . SER A 1 269 ? 27.967 -7.229 -22.620 1.00 42.41 269 SER A O 1
ATOM 2059 N N . SER A 1 270 ? 30.100 -6.752 -22.166 1.00 38.31 270 SER A N 1
ATOM 2060 C CA . SER A 1 270 ? 30.670 -8.033 -22.580 1.00 38.31 270 SER A CA 1
ATOM 2061 C C . SER A 1 270 ? 30.225 -9.221 -21.709 1.00 38.31 270 SER A C 1
ATOM 2063 O O . SER A 1 270 ? 30.260 -10.359 -22.181 1.00 38.31 270 SER A O 1
ATOM 2065 N N . PHE A 1 271 ? 29.728 -8.986 -20.487 1.00 34.84 271 PHE A N 1
ATOM 2066 C CA . PHE A 1 271 ? 29.378 -10.059 -19.544 1.00 34.84 271 PHE A CA 1
ATOM 2067 C C . PHE A 1 271 ? 28.027 -10.758 -19.801 1.00 34.84 271 PHE A C 1
ATOM 2069 O O . PHE A 1 271 ? 27.826 -11.868 -19.318 1.00 34.84 271 PHE A O 1
ATOM 2076 N N . PHE A 1 272 ? 27.118 -10.164 -20.585 1.00 37.22 272 PHE A N 1
ATOM 2077 C CA . PHE A 1 272 ? 25.796 -10.749 -20.886 1.00 37.22 272 PHE A CA 1
ATOM 2078 C C . PHE A 1 272 ? 25.698 -11.413 -22.271 1.00 37.22 272 PHE A C 1
ATOM 2080 O O . PHE A 1 272 ? 24.627 -11.858 -22.666 1.00 37.22 272 PHE A O 1
ATOM 2087 N N . SER A 1 273 ? 26.812 -11.541 -23.002 1.00 27.81 273 SER A N 1
ATOM 2088 C CA . SER A 1 273 ? 26.844 -12.236 -24.304 1.00 27.81 273 SER A CA 1
ATOM 2089 C C . SER A 1 273 ? 26.948 -13.767 -24.208 1.00 27.81 273 SER A C 1
ATOM 2091 O O . SER A 1 273 ? 27.020 -14.449 -25.230 1.00 27.81 273 SER A O 1
ATOM 2093 N N . VAL A 1 274 ? 26.940 -14.322 -22.994 1.00 32.00 274 VAL A N 1
ATOM 2094 C CA . VAL A 1 274 ? 26.989 -15.767 -22.751 1.00 32.00 274 VAL A CA 1
ATOM 2095 C C . VAL A 1 274 ? 25.924 -16.138 -21.724 1.00 32.00 274 VAL A C 1
ATOM 2097 O O . VAL A 1 274 ? 26.257 -16.388 -20.572 1.00 32.00 274 VAL A O 1
ATOM 2100 N N . LEU A 1 275 ? 24.654 -16.134 -22.133 1.00 30.84 275 LEU A N 1
ATOM 2101 C CA . LEU A 1 275 ? 23.578 -16.973 -21.583 1.00 30.84 275 LEU A CA 1
ATOM 2102 C C . LEU A 1 275 ? 22.402 -17.020 -22.564 1.00 30.84 275 LEU A C 1
ATOM 2104 O O . LEU A 1 275 ? 21.916 -15.938 -22.955 1.00 30.84 275 LEU A O 1
#

Foldseek 3Di:
DDPDPVVVVPPDDPDFDDQVVRDGDDDPVLVVVVVVDDDPSVVVVVVVVCCLVPPPVVVSVVVVVVVVVVVVVVVVLVVQLVVVLLVLLVVCVVVVVPLPCSLVSLVVVVVVPRSNDDRPPSSVCSVVSVVVVLVVVLVVVLCQQQQQDPVPRAGFAWEKEKEADDPPDPFGIWIWIFTQDPNDTDTDTQDRDDFWDDDPPPDPPDIDGPDLLVVLVCNVVSNCVSNVPRDLLSVLVRHPYYHYDDPNVVDPNNRVNNCVVSVHDDDDPVPPPPD

Radius of gyration: 32.08 Å; Cα contacts (8 Å, |Δi|>4): 260; chains: 1; bounding box: 59×44×102 Å

Solvent-accessible surface area (backbone atoms only — not comparable to full-atom values): 16108 Å² total; per-residue (Å²): 135,88,82,55,81,64,72,70,65,71,78,68,75,91,90,71,83,58,56,83,96,73,42,86,72,73,54,71,71,62,50,53,57,50,73,72,52,98,40,74,64,50,57,50,51,52,50,49,54,46,45,44,60,72,64,67,34,46,57,55,47,52,51,49,52,50,50,51,52,50,51,50,52,48,52,57,48,51,51,50,19,50,53,45,50,52,53,50,51,52,50,31,59,73,64,70,48,59,80,81,45,45,64,59,51,52,52,51,41,41,74,74,68,47,64,62,70,68,87,86,63,52,78,74,42,51,63,54,51,50,53,51,49,50,56,48,51,46,51,53,51,34,51,50,55,59,43,52,38,91,88,77,70,40,43,50,48,25,32,41,35,40,46,65,48,63,94,94,52,86,56,25,29,44,36,29,41,37,32,63,55,96,90,37,78,42,83,41,83,69,49,56,53,68,45,66,41,81,49,97,76,84,48,94,87,51,64,42,72,67,47,38,52,58,47,28,49,50,55,52,50,53,52,44,67,67,37,67,87,41,53,66,69,60,52,38,72,23,53,76,49,74,54,48,50,69,76,53,67,76,28,71,56,17,57,55,42,35,31,60,75,46,71,46,75,84,75,71,74,76,74,70,79,76,122

Nearest PDB structures (foldseek):
  4xpu-assembly1_A  TM=3.006E-01  e=3.455E-01  Escherichia coli S88
  3mcr-assembly1_A  TM=4.763E-01  e=4.785E+00  Thermobifida fusca YX
  3aa3-assembly1_A  TM=2.526E-01  e=2.668E+00  Escherichia coli K-12
  8u3b-assembly1_D  TM=1.782E-01  e=4.513E+00  Escherichia coli

pLDDT: mean 75.34, std 17.45, range [27.3, 94.19]